Protein AF-0000000083104781 (afdb_homodimer)

Solvent-accessible surface area (backbone atoms only — not comparable to full-atom values): 17473 Å² total; per-residue (Å²): 110,48,58,53,50,71,42,39,67,61,39,46,75,71,70,48,87,63,76,43,77,41,51,50,51,68,66,54,51,50,50,47,33,70,60,26,44,19,65,41,62,76,40,72,71,83,53,57,72,46,60,31,63,87,35,61,63,35,49,76,71,68,35,44,37,78,90,78,70,43,65,55,56,64,48,77,44,64,47,99,86,70,47,78,47,31,37,38,37,39,45,84,56,48,42,60,46,63,66,57,51,50,42,50,49,54,45,52,50,50,22,57,74,47,70,57,51,34,31,33,48,44,34,51,49,96,88,55,80,66,44,59,77,51,82,78,38,62,69,33,49,55,79,77,49,59,50,65,58,38,69,61,128,109,48,57,53,49,70,43,38,66,63,37,45,76,70,68,48,85,63,76,43,77,42,52,51,49,70,65,54,51,50,50,48,34,71,58,26,43,18,65,40,60,76,40,72,72,82,53,58,72,45,61,32,63,86,37,63,63,34,49,75,71,69,35,44,36,78,91,80,69,42,64,55,57,66,48,77,44,62,46,97,87,70,46,78,47,30,38,38,37,39,45,85,56,47,42,60,45,62,67,57,52,52,43,50,50,54,45,52,50,50,21,58,75,46,70,58,50,36,29,34,48,45,34,50,48,96,89,56,78,65,45,59,77,49,80,79,38,64,66,34,49,54,80,77,48,59,49,64,60,36,68,68,124

Radius of gyration: 20.12 Å; Cα contacts (8 Å, |Δi|>4): 481; chains: 2; bounding box: 41×56×45 Å

Sequence (306 aa):
MSAVAEKFNELQDLGVEVLSVSVDSPFVHKVWNDNELSKMVNKDIPFPMLSDQDGSIGKKYGIYDEESGVETRGRFIIDPDGIVQGFEVLTPPVGRNVSETIRQIKAYQLVRKTQGGEVTPSGWKPGKKTLKPGPDLVGNVWKEWKVSEAFEDMSAVAEKFNELQDLGVEVLSVSVDSPFVHKVWNDNELSKMVNKDIPFPMLSDQDGSIGKKYGIYDEESGVETRGRFIIDPDGIVQGFEVLTPPVGRNVSETIRQIKAYQLVRKTQGGEVTPSGWKPGKKTLKPGPDLVGNVWKEWKVSEAFED

pLDDT: mean 95.74, std 4.61, range [49.28, 98.81]

Organism: NCBI:txid1720316

Foldseek 3Di:
DLVCQLCVVVCVVLVHADEAEWLDDPVVVVVCQVPPSCVSNVHGRPHYYYHPNQCPVLVVVPQQDPVVRIGFDKDFDADPVGHTPDMDTDHDVDDDDVVVVVQVSVQVVVCVVCVNQWHADALDGPPADTDGDDPVCVVPVVVVDDPVSNPDD/DLVCLLCVVVCVVLVHADEAEWLDDPVVVVVCQVPPSCVSNVHGRPHYYYHPNQCPVLVVVPQQDPVVRIGFDKDFDADPVGHTPDMDTDHDVDDDDVVVVVQVSVQVVVCVVCVNQWHADAQDGPPADTDGDDPVCVVPVVVVDDPVSNPVD

Nearest PDB structures (foldseek):
  5zte-assembly2_F  TM=9.180E-01  e=2.966E-12  Arabidopsis thaliana
  5jcg-assembly1_D  TM=8.908E-01  e=2.134E-12  Homo sapiens
  2z9s-assembly1_G  TM=9.004E-01  e=7.455E-12  Rattus norvegicus
  5ucx-assembly2_C  TM=8.867E-01  e=6.980E-12  Homo sapiens
  6e0f-assembly1_J  TM=9.227E-01  e=2.797E-08  Leishmania infantum

Secondary structure (DSSP, 8-state):
-HHHHHTHHHHHHTT----EEESS-HHHHHHHIIIIIHHHHTS---S-EEE-TT-HHHHHTT-EETTTTEE-EEEEEE-TTS-EEEEEEE-TTB---HHHHHHHHHHHHHHHHTTTS-BB-TT--TTSPPB--STTTTT-HHHH--GGGGT--/-HHHHHTHHHHHHTT----EEESS-HHHHHHHIIIIIHHHHTS---S-EEE-TT-HHHHHTT-EETTTTEE-EEEEEE-TTS-EEEEEEE-TTB---HHHHHHHHHHHHHHHHTTTS-BB-TT--TTSPPB--STTTTTTHHHH--GGGGT--

Structure (mmCIF, N/CA/C/O backbone):
data_AF-0000000083104781-model_v1
#
loop_
_entity.id
_entity.type
_entity.pdbx_description
1 polymer 'Alkyl hydroperoxide reductase'
#
loop_
_atom_site.group_PDB
_atom_site.id
_atom_site.type_symbol
_atom_site.label_atom_id
_atom_site.label_alt_id
_atom_site.label_comp_id
_atom_site.label_asym_id
_atom_site.label_entity_id
_atom_site.label_seq_id
_atom_site.pdbx_PDB_ins_code
_atom_site.Cartn_x
_atom_site.Cartn_y
_atom_site.Cartn_z
_atom_site.occupancy
_atom_site.B_iso_or_equiv
_atom_site.auth_seq_id
_atom_site.auth_comp_id
_atom_site.auth_asym_id
_atom_site.auth_atom_id
_atom_site.pdbx_PDB_model_num
ATOM 1 N N . MET A 1 1 ? 2.863 -12.539 -8.078 1 93.88 1 MET A N 1
ATOM 2 C CA . MET A 1 1 ? 4.191 -13.07 -8.367 1 93.88 1 MET A CA 1
ATOM 3 C C . MET A 1 1 ? 4.555 -12.852 -9.836 1 93.88 1 MET A C 1
ATOM 5 O O . MET A 1 1 ? 5.633 -12.336 -10.141 1 93.88 1 MET A O 1
ATOM 9 N N . SER A 1 2 ? 3.635 -13.062 -10.773 1 95.44 2 SER A N 1
ATOM 10 C CA . SER A 1 2 ? 3.938 -12.938 -12.195 1 95.44 2 SER A CA 1
ATOM 11 C C . SER A 1 2 ? 4.191 -11.484 -12.578 1 95.44 2 SER A C 1
ATOM 13 O O . SER A 1 2 ? 5.074 -11.195 -13.391 1 95.44 2 SER A O 1
ATOM 15 N N . ALA A 1 3 ? 3.414 -10.57 -12.023 1 96.88 3 ALA A N 1
ATOM 16 C CA . ALA A 1 3 ? 3.619 -9.156 -12.312 1 96.88 3 ALA A CA 1
ATOM 17 C C . ALA A 1 3 ? 4.969 -8.68 -11.781 1 96.88 3 ALA A C 1
ATOM 19 O O . ALA A 1 3 ? 5.641 -7.863 -12.422 1 96.88 3 ALA A O 1
ATOM 20 N N . VAL A 1 4 ? 5.387 -9.18 -10.617 1 98.06 4 VAL A N 1
ATOM 21 C CA . VAL A 1 4 ? 6.703 -8.859 -10.078 1 98.06 4 VAL A CA 1
ATOM 22 C C . VAL A 1 4 ? 7.785 -9.422 -11 1 98.06 4 VAL A C 1
ATOM 24 O O . VAL A 1 4 ? 8.766 -8.734 -11.312 1 98.06 4 VAL A O 1
ATOM 27 N N . ALA A 1 5 ? 7.59 -10.641 -11.391 1 97.81 5 ALA A N 1
ATOM 28 C CA . ALA A 1 5 ? 8.539 -11.273 -12.305 1 97.81 5 ALA A CA 1
ATOM 29 C C . ALA A 1 5 ? 8.68 -10.461 -13.594 1 97.81 5 ALA A C 1
ATOM 31 O O . ALA A 1 5 ? 9.789 -10.32 -14.117 1 97.81 5 ALA A O 1
ATOM 32 N N . GLU A 1 6 ? 7.551 -9.969 -14.078 1 96.75 6 GLU A N 1
ATOM 33 C CA . GLU A 1 6 ? 7.555 -9.172 -15.297 1 96.75 6 GLU A CA 1
ATOM 34 C C . GLU A 1 6 ? 8.414 -7.922 -15.133 1 96.75 6 GLU A C 1
ATOM 36 O O . GLU A 1 6 ? 9.023 -7.453 -16.094 1 96.75 6 GLU A O 1
ATOM 41 N N . LYS A 1 7 ? 8.484 -7.391 -13.992 1 97.75 7 LYS A N 1
ATOM 42 C CA . LYS A 1 7 ? 9.234 -6.16 -13.727 1 97.75 7 LYS A CA 1
ATOM 43 C C . LYS A 1 7 ? 10.57 -6.457 -13.055 1 97.75 7 LYS A C 1
ATOM 45 O O . LYS A 1 7 ? 11.195 -5.562 -12.484 1 97.75 7 LYS A O 1
ATOM 50 N N . PHE A 1 8 ? 11.016 -7.707 -13.094 1 98.25 8 PHE A N 1
ATOM 51 C CA . PHE A 1 8 ? 12.203 -8.133 -12.352 1 98.25 8 PHE A CA 1
ATOM 52 C C . PHE A 1 8 ? 13.438 -7.367 -12.82 1 98.25 8 PHE A C 1
ATOM 54 O O . PHE A 1 8 ? 14.227 -6.895 -12 1 98.25 8 PHE A O 1
ATOM 61 N N . ASN A 1 9 ? 13.609 -7.234 -14.109 1 98.12 9 ASN A N 1
ATOM 62 C CA . ASN A 1 9 ? 14.773 -6.527 -14.625 1 98.12 9 ASN A CA 1
ATOM 63 C C . ASN A 1 9 ? 14.805 -5.074 -14.156 1 98.12 9 ASN A C 1
ATOM 65 O O . ASN A 1 9 ? 15.867 -4.547 -13.82 1 98.12 9 ASN A O 1
ATOM 69 N N . GLU A 1 10 ? 13.633 -4.469 -14.156 1 98.25 10 GLU A N 1
ATOM 70 C CA . GLU A 1 10 ? 13.562 -3.102 -13.641 1 98.25 10 GLU A CA 1
ATOM 71 C C . GLU A 1 10 ? 13.961 -3.041 -12.172 1 98.25 10 GLU A C 1
ATOM 73 O O . GLU A 1 10 ? 14.695 -2.141 -11.758 1 98.25 10 GLU A O 1
ATOM 78 N N . LEU A 1 11 ? 13.516 -3.977 -11.398 1 98.69 11 LEU A N 1
ATOM 79 C CA . LEU A 1 11 ? 13.859 -4.043 -9.984 1 98.69 11 LEU A CA 1
ATOM 80 C C . LEU A 1 11 ? 15.359 -4.277 -9.797 1 98.69 11 LEU A C 1
ATOM 82 O O . LEU A 1 11 ? 15.984 -3.656 -8.93 1 98.69 11 LEU A O 1
ATOM 86 N N . GLN A 1 12 ? 15.891 -5.137 -10.633 1 98.62 12 GLN A N 1
ATOM 87 C CA . GLN A 1 12 ? 17.328 -5.379 -10.578 1 98.62 12 GLN A CA 1
ATOM 88 C C . GLN A 1 12 ? 18.109 -4.117 -10.938 1 98.62 12 GLN A C 1
ATOM 90 O O . GLN A 1 12 ? 19.125 -3.812 -10.305 1 98.62 12 GLN A O 1
ATOM 95 N N . ASP A 1 13 ? 17.641 -3.43 -11.945 1 98.62 13 ASP A N 1
ATOM 96 C CA . ASP A 1 13 ? 18.281 -2.182 -12.336 1 98.62 13 ASP A CA 1
ATOM 97 C C . ASP A 1 13 ? 18.281 -1.176 -11.188 1 98.62 13 ASP A C 1
ATOM 99 O O . ASP A 1 13 ? 19.188 -0.345 -11.086 1 98.62 13 ASP A O 1
ATOM 103 N N . LEU A 1 14 ? 17.359 -1.291 -10.297 1 98.62 14 LEU A N 1
ATOM 104 C CA . LEU A 1 14 ? 17.25 -0.416 -9.133 1 98.62 14 LEU A CA 1
ATOM 105 C C . LEU A 1 14 ? 18.094 -0.952 -7.973 1 98.62 14 LEU A C 1
ATOM 107 O O . LEU A 1 14 ? 18.109 -0.357 -6.895 1 98.62 14 LEU A O 1
ATOM 111 N N . GLY A 1 15 ? 18.656 -2.1 -8.164 1 98.62 15 GLY A N 1
ATOM 112 C CA . GLY A 1 15 ? 19.469 -2.699 -7.113 1 98.62 15 GLY A CA 1
ATOM 113 C C . GLY A 1 15 ? 18.641 -3.408 -6.055 1 98.62 15 GLY A C 1
ATOM 114 O O . GLY A 1 15 ? 19.078 -3.557 -4.914 1 98.62 15 GLY A O 1
ATOM 115 N N . VAL A 1 16 ? 17.531 -3.801 -6.414 1 98.81 16 VAL A N 1
ATOM 116 C CA . VAL A 1 16 ? 16.609 -4.395 -5.449 1 98.81 16 VAL A CA 1
ATOM 117 C C . VAL A 1 16 ? 16.672 -5.918 -5.559 1 98.81 16 VAL A C 1
ATOM 119 O O . VAL A 1 16 ? 16.562 -6.473 -6.652 1 98.81 16 VAL A O 1
ATOM 122 N N . GLU A 1 17 ? 16.844 -6.578 -4.414 1 98.69 17 GLU A N 1
ATOM 123 C CA . GLU A 1 17 ? 16.672 -8.023 -4.316 1 98.69 17 GLU A CA 1
ATOM 124 C C . GLU A 1 17 ? 15.203 -8.383 -4.051 1 98.69 17 GLU A C 1
ATOM 126 O O . GLU A 1 17 ? 14.531 -7.723 -3.256 1 98.69 17 GLU A O 1
ATOM 131 N N . VAL A 1 18 ? 14.734 -9.344 -4.77 1 98.62 18 VAL A N 1
ATOM 132 C CA . VAL A 1 18 ? 13.344 -9.766 -4.637 1 98.62 18 VAL A CA 1
ATOM 133 C C . VAL A 1 18 ? 13.289 -11.172 -4.043 1 98.62 18 VAL A C 1
ATOM 135 O O . VAL A 1 18 ? 14 -12.07 -4.496 1 98.62 18 VAL A O 1
ATOM 138 N N . LEU A 1 19 ? 12.5 -11.344 -2.984 1 98.38 19 LEU A N 1
ATOM 139 C CA . LEU A 1 19 ? 12.227 -12.641 -2.379 1 98.38 19 LEU A CA 1
ATOM 140 C C . LEU A 1 19 ? 10.719 -12.883 -2.26 1 98.38 19 LEU A C 1
ATOM 142 O O . LEU A 1 19 ? 9.969 -11.969 -1.912 1 98.38 19 LEU A O 1
ATOM 146 N N . SER A 1 20 ? 10.281 -14.031 -2.605 1 97.56 20 SER A N 1
ATOM 147 C CA . SER A 1 20 ? 8.938 -14.477 -2.271 1 97.56 20 SER A CA 1
ATOM 148 C C . SER A 1 20 ? 8.961 -15.539 -1.173 1 97.56 20 SER A C 1
ATOM 150 O O . SER A 1 20 ? 9.844 -16.391 -1.149 1 97.56 20 SER A O 1
ATOM 152 N N . VAL A 1 21 ? 8.023 -15.445 -0.244 1 97.19 21 VAL A N 1
ATOM 153 C CA . VAL A 1 21 ? 7.973 -16.359 0.894 1 97.19 21 VAL A CA 1
ATOM 154 C C . VAL A 1 21 ? 6.547 -16.875 1.079 1 97.19 21 VAL A C 1
ATOM 156 O O . VAL A 1 21 ? 5.582 -16.109 0.975 1 97.19 21 VAL A O 1
ATOM 159 N N . SER A 1 22 ? 6.348 -18.172 1.283 1 96.12 22 SER A N 1
ATOM 160 C CA . SER A 1 22 ? 5.062 -18.734 1.677 1 96.12 22 SER A CA 1
ATOM 161 C C . SER A 1 22 ? 5.254 -20 2.516 1 96.12 22 SER A C 1
ATOM 163 O O . SER A 1 22 ? 6.379 -20.484 2.676 1 96.12 22 SER A O 1
ATOM 165 N N . VAL A 1 23 ? 4.164 -20.484 3.02 1 96.44 23 VAL A N 1
ATOM 166 C CA . VAL A 1 23 ? 4.203 -21.672 3.863 1 96.44 23 VAL A CA 1
ATOM 167 C C . VAL A 1 23 ? 4.312 -22.922 2.992 1 96.44 23 VAL A C 1
ATOM 169 O O . VAL A 1 23 ? 4.422 -24.031 3.508 1 96.44 23 VAL A O 1
ATOM 172 N N . ASP A 1 24 ? 4.277 -22.812 1.662 1 95.94 24 ASP A N 1
ATOM 173 C CA . ASP A 1 24 ? 4.344 -23.969 0.761 1 95.94 24 ASP A CA 1
ATOM 174 C C . ASP A 1 24 ? 5.73 -24.609 0.788 1 95.94 24 ASP A C 1
ATOM 176 O O . ASP A 1 24 ? 6.723 -23.938 1.083 1 95.94 24 ASP A O 1
ATOM 180 N N . SER A 1 25 ? 5.809 -25.891 0.512 1 96.62 25 SER A N 1
ATOM 181 C CA . SER A 1 25 ? 7.078 -26.594 0.402 1 96.62 25 SER A CA 1
ATOM 182 C C . SER A 1 25 ? 7.812 -26.219 -0.88 1 96.62 25 SER A C 1
ATOM 184 O O . SER A 1 25 ? 7.203 -25.719 -1.822 1 96.62 25 SER A O 1
ATOM 186 N N . PRO A 1 26 ? 9.203 -26.547 -0.89 1 96.69 26 PRO A N 1
ATOM 187 C CA . PRO A 1 26 ? 9.945 -26.312 -2.131 1 96.69 26 PRO A CA 1
ATOM 188 C C . PRO A 1 26 ? 9.375 -27.094 -3.314 1 96.69 26 PRO A C 1
ATOM 190 O O . PRO A 1 26 ? 9.406 -26.609 -4.449 1 96.69 26 PRO A O 1
ATOM 193 N N . PHE A 1 27 ? 8.867 -28.203 -3.074 1 97.06 27 PHE A N 1
ATOM 194 C CA . PHE A 1 27 ? 8.25 -29.016 -4.117 1 97.06 27 PHE A CA 1
ATOM 195 C C . PHE A 1 27 ? 7.023 -28.328 -4.691 1 97.06 27 PHE A C 1
ATOM 197 O O . PHE A 1 27 ? 6.859 -28.25 -5.91 1 97.06 27 PHE A O 1
ATOM 204 N N . VAL A 1 28 ? 6.137 -27.828 -3.818 1 95.69 28 VAL A N 1
ATOM 205 C CA . VAL A 1 28 ? 4.934 -27.125 -4.254 1 95.69 28 VAL A CA 1
ATOM 206 C C . VAL A 1 28 ? 5.324 -25.875 -5.039 1 95.69 28 VAL A C 1
ATOM 208 O O . VAL A 1 28 ? 4.723 -25.578 -6.074 1 95.69 28 VAL A O 1
ATOM 211 N N . HIS A 1 29 ? 6.305 -25.094 -4.617 1 96.44 29 HIS A N 1
ATOM 212 C CA . HIS A 1 29 ? 6.812 -23.938 -5.34 1 96.44 29 HIS A CA 1
ATOM 213 C C . HIS A 1 29 ? 7.223 -24.312 -6.762 1 96.44 29 HIS A C 1
ATOM 215 O O . HIS A 1 29 ? 6.902 -23.594 -7.711 1 96.44 29 HIS A O 1
ATOM 221 N N . LYS A 1 30 ? 7.973 -25.453 -6.82 1 96.56 30 LYS A N 1
ATOM 222 C CA . LYS A 1 30 ? 8.43 -25.891 -8.133 1 96.56 30 LYS A CA 1
ATOM 223 C C . LYS A 1 30 ? 7.25 -26.219 -9.047 1 96.56 30 LYS A C 1
ATOM 225 O O . LYS A 1 30 ? 7.223 -25.797 -10.211 1 96.56 30 LYS A O 1
ATOM 230 N N . VAL A 1 31 ? 6.289 -26.906 -8.523 1 95.44 31 VAL A N 1
ATOM 231 C CA . VAL A 1 31 ? 5.113 -27.297 -9.297 1 95.44 31 VAL A CA 1
ATOM 232 C C . VAL A 1 31 ? 4.344 -26.047 -9.734 1 95.44 31 VAL A C 1
ATOM 234 O O . VAL A 1 31 ? 3.906 -25.953 -10.883 1 95.44 31 VAL A O 1
ATOM 237 N N . TRP A 1 32 ? 4.125 -25.125 -8.781 1 94.25 32 TRP A N 1
ATOM 238 C CA . TRP A 1 32 ? 3.441 -23.875 -9.094 1 94.25 32 TRP A CA 1
ATOM 239 C C . TRP A 1 32 ? 4.172 -23.109 -10.195 1 94.25 32 TRP A C 1
ATOM 241 O O . TRP A 1 32 ? 3.547 -22.609 -11.133 1 94.25 32 TRP A O 1
ATOM 251 N N . ASN A 1 33 ? 5.465 -23 -10.086 1 95.56 33 ASN A N 1
ATOM 252 C CA . ASN A 1 33 ? 6.258 -22.328 -11.117 1 95.56 33 ASN A CA 1
ATOM 253 C C . ASN A 1 33 ? 6.105 -23.016 -12.469 1 95.56 33 ASN A C 1
ATOM 255 O O . ASN A 1 33 ? 5.789 -22.359 -13.469 1 95.56 33 ASN A O 1
ATOM 259 N N . ASP A 1 34 ? 6.254 -24.344 -12.5 1 95.12 34 ASP A N 1
ATOM 260 C CA . ASP A 1 34 ? 6.27 -25.094 -13.75 1 95.12 34 ASP A CA 1
ATOM 261 C C . ASP A 1 34 ? 4.902 -25.062 -14.43 1 95.12 34 ASP A C 1
ATOM 263 O O . ASP A 1 34 ? 4.816 -24.969 -15.656 1 95.12 34 ASP A O 1
ATOM 267 N N . ASN A 1 35 ? 3.928 -25.031 -13.672 1 93.31 35 ASN A N 1
ATOM 268 C CA . ASN A 1 35 ? 2.607 -25.281 -14.242 1 93.31 35 ASN A CA 1
ATOM 269 C C . ASN A 1 35 ? 1.837 -23.984 -14.461 1 93.31 35 ASN A C 1
ATOM 271 O O . ASN A 1 35 ? 0.861 -23.969 -15.211 1 93.31 35 ASN A O 1
ATOM 275 N N . GLU A 1 36 ? 2.225 -22.953 -13.812 1 93.06 36 GLU A N 1
ATOM 276 C CA . GLU A 1 36 ? 1.412 -21.75 -13.938 1 93.06 36 GLU A CA 1
ATOM 277 C C . GLU A 1 36 ? 2.285 -20.516 -14.148 1 93.06 36 GLU A C 1
ATOM 279 O O . GLU A 1 36 ? 2.221 -19.875 -15.203 1 93.06 36 GLU A O 1
ATOM 284 N N . LEU A 1 37 ? 3.154 -20.234 -13.234 1 94 37 LEU A N 1
ATOM 285 C CA . LEU A 1 37 ? 3.873 -18.953 -13.242 1 94 37 LEU A C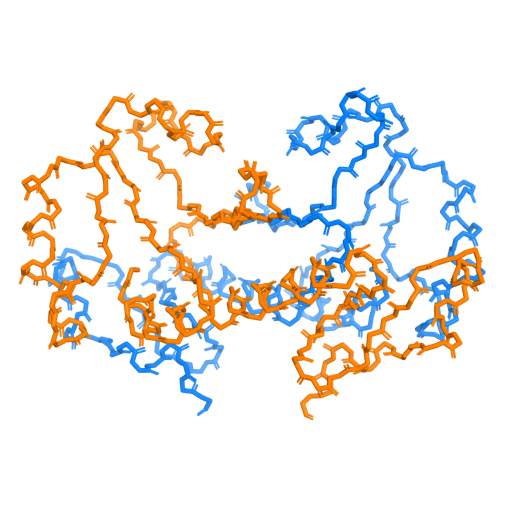A 1
ATOM 286 C C . LEU A 1 37 ? 4.742 -18.828 -14.492 1 94 37 LEU A C 1
ATOM 288 O O . LEU A 1 37 ? 4.805 -17.766 -15.109 1 94 37 LEU A O 1
ATOM 292 N N . SER A 1 38 ? 5.418 -19.953 -14.867 1 95.56 38 SER A N 1
ATOM 293 C CA . SER A 1 38 ? 6.281 -19.922 -16.047 1 95.56 38 SER A CA 1
ATOM 294 C C . SER A 1 38 ? 5.484 -19.641 -17.312 1 95.56 38 SER A C 1
ATOM 296 O O . SER A 1 38 ? 5.996 -19.031 -18.25 1 95.56 38 SER A O 1
ATOM 298 N N . LYS A 1 39 ? 4.289 -20.031 -17.328 1 94.5 39 LYS A N 1
ATOM 299 C CA . LYS A 1 39 ? 3.414 -19.781 -18.469 1 94.5 39 LYS A CA 1
ATOM 300 C C . LYS A 1 39 ? 2.908 -18.344 -18.484 1 94.5 39 LYS A C 1
ATOM 302 O O . LYS A 1 39 ? 2.621 -17.781 -19.547 1 94.5 39 LYS A O 1
ATOM 307 N N . MET A 1 40 ? 2.785 -17.781 -17.297 1 94 40 MET A N 1
ATOM 308 C CA . MET A 1 40 ? 2.326 -16.391 -17.172 1 94 40 MET A CA 1
ATOM 309 C C . MET A 1 40 ? 3.371 -15.422 -17.703 1 94 40 MET A C 1
ATOM 311 O O . MET A 1 40 ? 3.025 -14.414 -18.328 1 94 40 MET A O 1
ATOM 315 N N . VAL A 1 41 ? 4.672 -15.688 -17.531 1 95.19 41 VAL A N 1
ATOM 316 C CA . VAL A 1 41 ? 5.703 -14.703 -17.844 1 95.19 41 VAL A CA 1
ATOM 317 C C . VAL A 1 41 ? 6.664 -15.289 -18.891 1 95.19 41 VAL A C 1
ATOM 319 O O . VAL A 1 41 ? 7.672 -14.664 -19.219 1 95.19 41 VAL A O 1
ATOM 322 N N . ASN A 1 42 ? 6.402 -16.469 -19.484 1 93.38 42 ASN A N 1
ATOM 323 C CA . ASN A 1 42 ? 7.141 -17.172 -20.516 1 93.38 42 ASN A CA 1
ATOM 324 C C . ASN A 1 42 ? 8.578 -17.453 -20.094 1 93.38 42 ASN A C 1
ATOM 326 O O . ASN A 1 42 ? 9.5 -17.391 -20.906 1 93.38 42 ASN A O 1
ATOM 330 N N . LYS A 1 43 ? 8.828 -17.578 -18.844 1 94.12 43 LYS A N 1
ATOM 331 C CA . LYS A 1 43 ? 10.094 -17.969 -18.234 1 94.12 43 LYS A CA 1
ATOM 332 C C . LYS A 1 43 ? 9.891 -18.391 -16.781 1 94.12 43 LYS A C 1
ATOM 334 O O . LYS A 1 43 ? 8.812 -18.219 -16.219 1 94.12 43 LYS A O 1
ATOM 339 N N . ASP A 1 44 ? 10.883 -18.984 -16.25 1 95.62 44 ASP A N 1
ATOM 340 C CA . ASP A 1 44 ? 10.828 -19.281 -14.82 1 95.62 44 ASP A CA 1
ATOM 341 C C . ASP A 1 44 ? 10.852 -18 -13.984 1 95.62 44 ASP A C 1
ATOM 343 O O . ASP A 1 44 ? 11.438 -17 -14.398 1 95.62 44 ASP A O 1
ATOM 347 N N . ILE A 1 45 ? 10.188 -18.094 -12.805 1 97.06 45 ILE A N 1
ATOM 348 C CA . ILE A 1 45 ? 10.266 -16.984 -11.852 1 97.06 45 ILE A CA 1
ATOM 349 C C . ILE A 1 45 ? 11.734 -16.688 -11.531 1 97.06 45 ILE A C 1
ATOM 351 O O . ILE A 1 45 ? 12.484 -17.578 -11.148 1 97.06 45 ILE A O 1
ATOM 355 N N . PRO A 1 46 ? 12.117 -15.477 -11.664 1 97.62 46 PRO A N 1
ATOM 356 C CA . PRO A 1 46 ? 13.547 -15.164 -11.648 1 97.62 46 PRO A CA 1
ATOM 357 C C . PRO A 1 46 ? 14.062 -14.805 -10.258 1 97.62 46 PRO A C 1
ATOM 359 O O . PRO A 1 46 ? 15.188 -14.312 -10.125 1 97.62 46 PRO A O 1
ATOM 362 N N . PHE A 1 47 ? 13.359 -14.922 -9.203 1 98.25 47 PHE A N 1
ATOM 363 C CA . PHE A 1 47 ? 13.789 -14.641 -7.836 1 98.25 47 PHE A CA 1
ATOM 364 C C . PHE A 1 47 ? 13.492 -15.828 -6.922 1 98.25 47 PHE A C 1
ATOM 366 O O . PHE A 1 47 ? 12.617 -16.641 -7.215 1 98.25 47 PHE A O 1
ATOM 373 N N . PRO A 1 48 ? 14.227 -15.938 -5.809 1 97.81 48 PRO A N 1
ATOM 374 C CA . PRO A 1 48 ? 14.023 -17.078 -4.91 1 97.81 48 PRO A CA 1
ATOM 375 C C . PRO A 1 48 ? 12.625 -17.109 -4.301 1 97.81 48 PRO A C 1
ATOM 377 O O . PRO A 1 48 ? 12.094 -16.062 -3.898 1 97.81 48 PRO A O 1
ATOM 380 N N . MET A 1 49 ? 12.07 -18.297 -4.301 1 97.12 49 MET A N 1
ATOM 381 C CA . MET A 1 49 ? 10.852 -18.594 -3.551 1 97.12 49 MET A CA 1
ATOM 382 C C . MET A 1 49 ? 11.172 -19.375 -2.289 1 97.12 49 MET A C 1
ATOM 384 O O . MET A 1 49 ? 11.469 -20.578 -2.359 1 97.12 49 MET A O 1
ATOM 388 N N . LEU A 1 50 ? 11.047 -18.734 -1.174 1 97.56 50 LEU A N 1
ATOM 389 C CA . LEU A 1 50 ? 11.477 -19.312 0.094 1 97.56 50 LEU A CA 1
ATOM 390 C C . LEU A 1 50 ? 10.328 -20.047 0.781 1 97.56 50 LEU A C 1
ATOM 392 O O . LEU A 1 50 ? 9.188 -19.578 0.762 1 97.56 50 LEU A O 1
ATOM 396 N N . SER A 1 51 ? 10.664 -21.172 1.396 1 97.81 51 SER A N 1
ATOM 397 C CA . SER A 1 51 ? 9.703 -22 2.131 1 97.81 51 SER A CA 1
ATOM 398 C C . SER A 1 51 ? 9.727 -21.672 3.621 1 97.81 51 SER A C 1
ATOM 400 O O . SER A 1 51 ? 10.742 -21.891 4.289 1 97.81 51 SER A O 1
ATOM 402 N N . ASP A 1 52 ? 8.688 -21.109 4.121 1 97.69 52 ASP A N 1
ATOM 403 C CA . ASP A 1 52 ? 8.438 -20.828 5.531 1 97.69 52 ASP A CA 1
ATOM 404 C C . ASP A 1 52 ? 7.363 -21.766 6.094 1 97.69 52 ASP A C 1
ATOM 406 O O . ASP A 1 52 ? 6.352 -21.297 6.629 1 97.69 52 ASP A O 1
ATOM 410 N N . GLN A 1 53 ? 7.609 -23.062 6.027 1 95.44 53 GLN A N 1
ATOM 411 C CA . GLN A 1 53 ? 6.598 -24.078 6.258 1 95.44 53 GLN A CA 1
ATOM 412 C C . GLN A 1 53 ? 6.043 -24 7.676 1 95.44 53 GLN A C 1
ATOM 414 O O . GLN A 1 53 ? 4.863 -24.281 7.906 1 95.44 53 GLN A O 1
ATOM 419 N N . ASP A 1 54 ? 6.824 -23.625 8.648 1 94.38 54 ASP A N 1
ATOM 420 C CA . ASP A 1 54 ? 6.332 -23.562 10.016 1 94.38 54 ASP A CA 1
ATOM 421 C C . ASP A 1 54 ? 5.754 -22.188 10.328 1 94.38 54 ASP A C 1
ATOM 423 O O . ASP A 1 54 ? 5.328 -21.922 11.453 1 94.38 54 ASP A O 1
ATOM 427 N N . GLY A 1 55 ? 5.793 -21.25 9.375 1 95.5 55 GLY A N 1
ATOM 428 C CA . GLY A 1 55 ? 5.191 -19.922 9.492 1 95.5 55 GLY A CA 1
ATOM 429 C C . GLY A 1 55 ? 6.008 -18.984 10.352 1 95.5 55 GLY A C 1
ATOM 430 O O . GLY A 1 55 ? 5.508 -17.938 10.773 1 95.5 55 GLY A O 1
ATOM 431 N N . SER A 1 56 ? 7.281 -19.328 10.688 1 96.69 56 SER A N 1
ATOM 432 C CA . SER A 1 56 ? 8.094 -18.547 11.609 1 96.69 56 SER A CA 1
ATOM 433 C C . SER A 1 56 ? 8.367 -17.156 11.047 1 96.69 56 SER A C 1
ATOM 435 O O . SER A 1 56 ? 8.328 -16.172 11.781 1 96.69 56 SER A O 1
ATOM 437 N N . ILE A 1 57 ? 8.695 -17.047 9.781 1 96.44 57 ILE A N 1
ATOM 438 C CA . ILE A 1 57 ? 8.945 -15.758 9.148 1 96.44 57 ILE A CA 1
ATOM 439 C C . ILE A 1 57 ? 7.66 -14.938 9.117 1 96.44 57 ILE A C 1
ATOM 441 O O . ILE A 1 57 ? 7.652 -13.773 9.508 1 96.44 57 ILE A O 1
ATOM 445 N N . GLY A 1 58 ? 6.523 -15.5 8.641 1 96 58 GLY A N 1
ATOM 446 C CA . GLY A 1 58 ? 5.242 -14.812 8.609 1 96 58 GLY A CA 1
ATOM 447 C C . GLY A 1 58 ? 4.824 -14.273 9.961 1 96 58 GLY A C 1
ATOM 448 O O . GLY A 1 58 ? 4.277 -13.172 10.055 1 96 58 GLY A O 1
ATOM 449 N N . LYS A 1 59 ? 5.133 -15.086 10.977 1 95.25 59 LYS A N 1
ATOM 450 C CA . LYS A 1 59 ? 4.82 -14.656 12.336 1 95.25 59 LYS A CA 1
ATOM 451 C C . LYS A 1 59 ? 5.633 -13.43 12.727 1 95.25 59 LYS A C 1
ATOM 453 O O . LYS A 1 59 ? 5.094 -12.477 13.297 1 95.25 59 LYS A O 1
ATOM 458 N N . LYS A 1 60 ? 6.891 -13.438 12.375 1 94.56 60 LYS A N 1
ATOM 459 C CA . LYS A 1 60 ? 7.762 -12.305 12.695 1 94.56 60 LYS A CA 1
ATOM 460 C C . LYS A 1 60 ? 7.301 -11.039 11.977 1 94.56 60 LYS A C 1
ATOM 462 O O . LYS A 1 60 ? 7.449 -9.938 12.5 1 94.56 60 LYS A O 1
ATOM 467 N N . TYR A 1 61 ? 6.707 -11.227 10.844 1 94.75 61 TYR A N 1
ATOM 468 C CA . TYR A 1 61 ? 6.273 -10.078 10.055 1 94.75 61 TYR A CA 1
ATOM 469 C C . TYR A 1 61 ? 4.809 -9.75 10.328 1 94.75 61 TYR A C 1
ATOM 471 O O . TYR A 1 61 ? 4.262 -8.805 9.758 1 94.75 61 TYR A O 1
ATOM 479 N N . GLY A 1 62 ? 4.199 -10.539 11.141 1 91.25 62 GLY A N 1
ATOM 480 C CA . GLY A 1 62 ? 2.848 -10.234 11.594 1 91.25 62 GLY A CA 1
ATOM 481 C C . GLY A 1 62 ? 1.784 -10.594 10.57 1 91.25 62 GLY A C 1
ATOM 482 O O . GLY A 1 62 ? 0.682 -10.039 10.594 1 91.25 62 GLY A O 1
ATOM 483 N N . ILE A 1 63 ? 2.066 -11.477 9.617 1 93.31 63 ILE A N 1
ATOM 484 C CA . ILE A 1 63 ? 1.096 -11.727 8.562 1 93.31 63 ILE A CA 1
ATOM 485 C C . ILE A 1 63 ? 0.687 -13.203 8.57 1 93.31 63 ILE A C 1
ATOM 487 O O . ILE A 1 63 ? 0.034 -13.68 7.641 1 93.31 63 ILE A O 1
ATOM 491 N N . TYR A 1 64 ? 1.119 -13.93 9.57 1 94.12 64 TYR A N 1
ATOM 492 C CA . TYR A 1 64 ? 0.717 -15.32 9.719 1 94.12 64 TYR A CA 1
ATOM 493 C C . TYR A 1 64 ? -0.634 -15.43 10.414 1 94.12 64 TYR A C 1
ATOM 495 O O . TYR A 1 64 ? -0.82 -14.883 11.508 1 94.12 64 TYR A O 1
ATOM 503 N N . ASP A 1 65 ? -1.551 -16.047 9.766 1 91.94 65 ASP A N 1
ATOM 504 C CA . ASP A 1 65 ? -2.865 -16.312 10.344 1 91.94 65 ASP A CA 1
ATOM 505 C C . ASP A 1 65 ? -2.887 -17.656 11.07 1 91.94 65 ASP A C 1
ATOM 507 O O . ASP A 1 65 ? -2.953 -18.703 10.438 1 91.94 65 ASP A O 1
ATOM 511 N N . GLU A 1 66 ? -2.953 -17.609 12.344 1 90.06 66 GLU A N 1
ATOM 512 C CA . GLU A 1 66 ? -2.871 -18.828 13.156 1 90.06 66 GLU A CA 1
ATOM 513 C C . GLU A 1 66 ? -4.086 -19.719 12.93 1 90.06 66 GLU A C 1
ATOM 515 O O . GLU A 1 66 ? -3.977 -20.953 12.992 1 90.06 66 GLU A O 1
ATOM 520 N N . GLU A 1 67 ? -5.191 -19.141 12.711 1 91.19 67 GLU A N 1
ATOM 521 C CA . GLU A 1 67 ? -6.426 -19.906 12.555 1 91.19 67 GLU A CA 1
ATOM 522 C C . GLU A 1 67 ? -6.406 -20.719 11.273 1 91.19 67 GLU A C 1
ATOM 524 O O . GLU A 1 67 ? -6.762 -21.906 11.281 1 91.19 67 GLU A O 1
ATOM 529 N N . SER A 1 68 ? -5.977 -20.094 10.227 1 90.5 68 SER A N 1
ATOM 530 C CA . SER A 1 68 ? -5.992 -20.766 8.93 1 90.5 68 SER A CA 1
ATOM 531 C C . SER A 1 68 ? -4.652 -21.438 8.633 1 90.5 68 SER A C 1
ATOM 533 O O . SER A 1 68 ? -4.551 -22.25 7.719 1 90.5 68 SER A O 1
ATOM 535 N N . GLY A 1 69 ? -3.66 -21.094 9.375 1 90.25 69 GLY A N 1
ATOM 536 C CA . GLY A 1 69 ? -2.34 -21.688 9.188 1 90.25 69 GLY A CA 1
ATOM 537 C C . GLY A 1 69 ? -1.646 -21.188 7.93 1 90.25 69 GLY A C 1
ATOM 538 O O . GLY A 1 69 ? -0.798 -21.891 7.375 1 90.25 69 GLY A O 1
ATOM 539 N N . VAL A 1 70 ? -2.088 -20.078 7.34 1 91.19 70 VAL A N 1
ATOM 540 C CA . VAL A 1 70 ? -1.475 -19.547 6.133 1 91.19 70 VAL A CA 1
ATOM 541 C C . VAL A 1 70 ? -1.075 -18.094 6.363 1 91.19 70 VAL A C 1
ATOM 543 O O . VAL A 1 70 ? -1.418 -17.5 7.391 1 91.19 70 VAL A O 1
ATOM 546 N N . GLU A 1 71 ? -0.248 -17.594 5.461 1 92.69 71 GLU A N 1
ATOM 547 C CA . GLU A 1 71 ? 0.167 -16.188 5.504 1 92.69 71 GLU A CA 1
ATOM 548 C C . GLU A 1 71 ? -0.761 -15.312 4.672 1 92.69 71 GLU A C 1
ATOM 550 O O . GLU A 1 71 ? -1.178 -15.703 3.578 1 92.69 71 GLU A O 1
ATOM 555 N N . THR A 1 72 ? -1.063 -14.188 5.262 1 92.69 72 THR A N 1
ATOM 556 C CA . THR A 1 72 ? -1.755 -13.18 4.465 1 92.69 72 THR A CA 1
ATOM 557 C C . THR A 1 72 ? -0.812 -12.562 3.438 1 92.69 72 THR A C 1
ATOM 559 O O . THR A 1 72 ? 0.404 -12.539 3.639 1 92.69 72 THR A O 1
ATOM 562 N N . ARG A 1 73 ? -1.373 -12.094 2.383 1 94.31 73 ARG A N 1
ATOM 563 C CA . ARG A 1 73 ? -0.572 -11.562 1.286 1 94.31 73 ARG A CA 1
ATOM 564 C C . ARG A 1 73 ? 0.019 -10.203 1.651 1 94.31 73 ARG A C 1
ATOM 566 O O . ARG A 1 73 ? -0.675 -9.188 1.604 1 94.31 73 ARG A O 1
ATOM 573 N N . GLY A 1 74 ? 1.256 -10.219 1.983 1 96.69 74 GLY A N 1
ATOM 574 C CA . GLY A 1 74 ? 1.964 -9.016 2.375 1 96.69 74 GLY A CA 1
ATOM 575 C C . GLY A 1 74 ? 3.123 -8.68 1.456 1 96.69 74 GLY A C 1
ATOM 576 O O . GLY A 1 74 ? 3.689 -9.562 0.812 1 96.69 74 GLY A O 1
ATOM 577 N N . ARG A 1 75 ? 3.416 -7.434 1.319 1 98 75 ARG A N 1
ATOM 578 C CA . ARG A 1 75 ? 4.602 -6.918 0.641 1 98 75 ARG A CA 1
ATOM 579 C C . ARG A 1 75 ? 5.41 -6.016 1.564 1 98 75 ARG A C 1
ATOM 581 O O . ARG A 1 75 ? 4.859 -5.109 2.195 1 98 75 ARG A O 1
ATOM 588 N N . PHE A 1 76 ? 6.684 -6.227 1.601 1 98.56 76 PHE A N 1
ATOM 589 C CA . PHE A 1 76 ? 7.57 -5.488 2.49 1 98.56 76 PHE A CA 1
ATOM 590 C C . PHE A 1 76 ? 8.727 -4.871 1.713 1 98.56 76 PHE A C 1
ATOM 592 O O . PHE A 1 76 ? 9.359 -5.543 0.891 1 98.56 76 PHE A O 1
ATOM 599 N N . ILE A 1 77 ? 8.977 -3.617 1.908 1 98.81 77 ILE A N 1
ATOM 600 C CA . ILE A 1 77 ? 10.148 -2.912 1.393 1 98.81 77 ILE A CA 1
ATOM 601 C C . ILE A 1 77 ? 11.164 -2.713 2.512 1 98.81 77 ILE A C 1
ATOM 603 O O . ILE A 1 77 ? 10.906 -1.995 3.48 1 98.81 77 ILE A O 1
ATOM 607 N N . ILE A 1 78 ? 12.305 -3.383 2.365 1 98.69 78 ILE A N 1
ATOM 608 C CA . ILE A 1 78 ? 13.344 -3.4 3.396 1 98.69 78 ILE A CA 1
ATOM 609 C C . ILE A 1 78 ? 14.594 -2.693 2.881 1 98.69 78 ILE A C 1
ATOM 611 O O . ILE A 1 78 ? 15.086 -3 1.793 1 98.69 78 ILE A O 1
ATOM 615 N N . ASP A 1 79 ? 15.102 -1.795 3.641 1 98.56 79 ASP A N 1
ATOM 616 C CA . ASP A 1 79 ? 16.266 -1.053 3.174 1 98.56 79 ASP A CA 1
ATOM 617 C C . ASP A 1 79 ? 17.562 -1.844 3.412 1 98.56 79 ASP A C 1
ATOM 619 O O . ASP A 1 79 ? 17.516 -2.934 3.986 1 98.56 79 ASP A O 1
ATOM 623 N N . PRO A 1 80 ? 18.703 -1.408 2.941 1 98.19 80 PRO A N 1
ATOM 624 C CA . PRO A 1 80 ? 19.953 -2.16 3.02 1 98.19 80 PRO A CA 1
ATOM 625 C C . PRO A 1 80 ? 20.406 -2.412 4.457 1 98.19 80 PRO A C 1
ATOM 627 O O . PRO A 1 80 ? 21.266 -3.26 4.699 1 98.19 80 PRO A O 1
ATOM 630 N N . ASP A 1 81 ? 19.875 -1.71 5.445 1 98.19 81 ASP A N 1
ATOM 631 C CA . ASP A 1 81 ? 20.234 -1.882 6.848 1 98.19 81 ASP A CA 1
ATOM 632 C C . ASP A 1 81 ? 19.297 -2.879 7.539 1 98.19 81 ASP A C 1
ATOM 634 O O . ASP A 1 81 ? 19.406 -3.104 8.742 1 98.19 81 ASP A O 1
ATOM 638 N N . GLY A 1 82 ? 18.328 -3.393 6.77 1 97.81 82 GLY A N 1
ATOM 639 C CA . GLY A 1 82 ? 17.422 -4.41 7.301 1 97.81 82 GLY A CA 1
ATOM 640 C C . GLY A 1 82 ? 16.203 -3.828 7.988 1 97.81 82 GLY A C 1
ATOM 641 O O . GLY A 1 82 ? 15.547 -4.516 8.766 1 97.81 82 GLY A O 1
ATOM 642 N N . ILE A 1 83 ? 15.961 -2.602 7.793 1 97 83 ILE A N 1
ATOM 643 C CA . ILE A 1 83 ? 14.82 -1.934 8.414 1 97 83 ILE A CA 1
ATOM 644 C C . ILE A 1 83 ? 13.648 -1.908 7.434 1 97 83 ILE A C 1
ATOM 646 O O . ILE A 1 83 ? 13.797 -1.49 6.285 1 97 83 ILE A O 1
ATOM 650 N N . VAL A 1 84 ? 12.469 -2.332 7.863 1 97.38 84 VAL A N 1
ATOM 651 C CA . VAL A 1 84 ? 11.258 -2.242 7.051 1 97.38 84 VAL A CA 1
ATOM 652 C C . VAL A 1 84 ? 10.828 -0.784 6.918 1 97.38 84 VAL A C 1
ATOM 654 O O . VAL A 1 84 ? 10.508 -0.133 7.918 1 97.38 84 VAL A O 1
ATOM 657 N N . GLN A 1 85 ? 10.781 -0.312 5.668 1 97.94 85 GLN A N 1
ATOM 658 C CA . GLN A 1 85 ? 10.43 1.082 5.41 1 97.94 85 GLN A CA 1
ATOM 659 C C . GLN A 1 85 ? 8.961 1.22 5.023 1 97.94 85 GLN A C 1
ATOM 661 O O . GLN A 1 85 ? 8.375 2.297 5.152 1 97.94 85 GLN A O 1
ATOM 666 N N . GLY A 1 86 ? 8.406 0.255 4.523 1 97.75 86 GLY A N 1
ATOM 667 C CA . GLY A 1 86 ? 7.012 0.212 4.129 1 97.75 86 GLY A CA 1
ATOM 668 C C . GLY A 1 86 ? 6.484 -1.199 3.947 1 97.75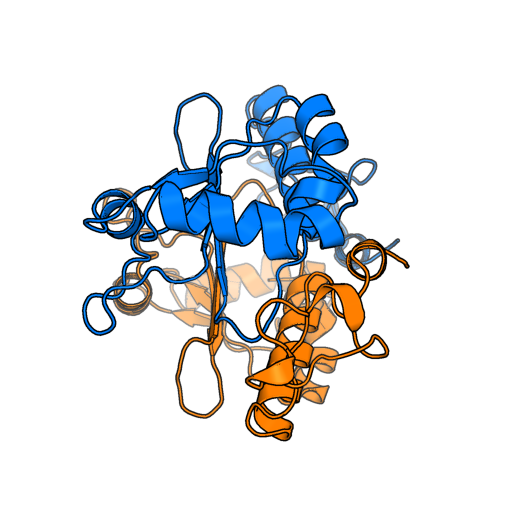 86 GLY A C 1
ATOM 669 O O . GLY A 1 86 ? 7.238 -2.107 3.59 1 97.75 86 GLY A O 1
ATOM 670 N N . PHE A 1 87 ? 5.246 -1.375 4.223 1 97.69 87 PHE A N 1
ATOM 671 C CA . PHE A 1 87 ? 4.621 -2.656 3.918 1 97.69 87 PHE A CA 1
ATOM 672 C C . PHE A 1 87 ? 3.131 -2.484 3.652 1 97.69 87 PHE A C 1
ATOM 674 O O . PHE A 1 87 ? 2.545 -1.462 4.016 1 97.69 87 PHE A O 1
ATOM 681 N N . GLU A 1 88 ? 2.588 -3.41 2.961 1 98.06 88 GLU A N 1
ATOM 682 C CA . GLU A 1 88 ? 1.183 -3.461 2.57 1 98.06 88 GLU A CA 1
ATOM 683 C C . GLU A 1 88 ? 0.631 -4.879 2.678 1 98.06 88 GLU A C 1
ATOM 685 O O . GLU A 1 88 ? 1.312 -5.844 2.324 1 98.06 88 GLU A O 1
ATOM 690 N N . VAL A 1 89 ? -0.565 -4.98 3.217 1 97.06 89 VAL A N 1
ATOM 691 C CA . VAL A 1 89 ? -1.286 -6.25 3.266 1 97.06 89 VAL A CA 1
ATOM 692 C C . VAL A 1 89 ? -2.654 -6.09 2.605 1 97.06 89 VAL A C 1
ATOM 694 O O . VAL A 1 89 ? -3.387 -5.145 2.9 1 97.06 89 VAL A O 1
ATOM 697 N N . LEU A 1 90 ? -2.953 -6.945 1.654 1 97.44 90 LEU A N 1
ATOM 698 C CA . LEU A 1 90 ? -4.246 -6.98 0.982 1 97.44 90 LEU A CA 1
ATOM 699 C C . LEU A 1 90 ? -4.895 -8.359 1.12 1 97.44 90 LEU A C 1
ATOM 701 O O . LEU A 1 90 ? -4.207 -9.375 1.057 1 97.44 90 LEU A O 1
ATOM 705 N N . THR A 1 91 ? -6.184 -8.312 1.314 1 96.06 91 THR A N 1
ATOM 706 C CA . THR A 1 91 ? -6.887 -9.578 1.211 1 96.06 91 THR A CA 1
ATOM 707 C C . THR A 1 91 ? -6.797 -10.133 -0.207 1 96.06 91 THR A C 1
ATOM 709 O O . THR A 1 91 ? -6.648 -9.375 -1.168 1 96.06 91 THR A O 1
ATOM 712 N N . PRO A 1 92 ? -6.957 -11.414 -0.415 1 93.44 92 PRO A N 1
ATOM 713 C CA . PRO A 1 92 ? -6.555 -12.133 -1.626 1 93.44 92 PRO A CA 1
ATOM 714 C C . PRO A 1 92 ? -7.32 -11.68 -2.865 1 93.44 92 PRO A C 1
ATOM 716 O O . PRO A 1 92 ? -6.793 -11.734 -3.979 1 93.44 92 PRO A O 1
ATOM 719 N N . PRO A 1 93 ? -8.516 -11.211 -2.814 1 96.81 93 PRO A N 1
ATOM 720 C CA . PRO A 1 93 ? -9.266 -10.984 -4.051 1 96.81 93 PRO A CA 1
ATOM 721 C C . PRO A 1 93 ? -8.797 -9.75 -4.816 1 96.81 93 PRO A C 1
ATOM 723 O O . PRO A 1 93 ? -9.195 -9.539 -5.961 1 96.81 93 PRO A O 1
ATOM 726 N N . VAL A 1 94 ? -8.008 -8.93 -4.199 1 98.06 94 VAL A N 1
ATOM 727 C CA . VAL A 1 94 ? -7.543 -7.715 -4.855 1 98.06 94 VAL A CA 1
ATOM 728 C C . VAL A 1 94 ? -6.031 -7.781 -5.055 1 98.06 94 VAL A C 1
ATOM 730 O O . VAL A 1 94 ? -5.281 -8.008 -4.102 1 98.06 94 VAL A O 1
ATOM 733 N N . GLY A 1 95 ? -5.625 -7.59 -6.301 1 97.75 95 GLY A N 1
ATOM 734 C CA . GLY A 1 95 ? -4.215 -7.672 -6.652 1 97.75 95 GLY A CA 1
ATOM 735 C C . GLY A 1 95 ? -3.445 -6.41 -6.312 1 97.75 95 GLY A C 1
ATOM 736 O O . GLY A 1 95 ? -4.02 -5.32 -6.258 1 97.75 95 GLY A O 1
ATOM 737 N N . ARG A 1 96 ? -2.203 -6.613 -6.078 1 97.31 96 ARG A N 1
ATOM 738 C CA . ARG A 1 96 ? -1.307 -5.496 -5.805 1 97.31 96 ARG A CA 1
ATOM 739 C C . ARG A 1 96 ? -0.964 -4.746 -7.086 1 97.31 96 ARG A C 1
ATOM 741 O O . ARG A 1 96 ? -1.181 -5.254 -8.188 1 97.31 96 ARG A O 1
ATOM 748 N N . ASN A 1 97 ? -0.504 -3.541 -6.93 1 97 97 ASN A N 1
ATOM 749 C CA . ASN A 1 97 ? 0.01 -2.701 -8.008 1 97 97 ASN A CA 1
ATOM 750 C C . ASN A 1 97 ? 1.533 -2.617 -7.973 1 97 97 ASN A C 1
ATOM 752 O O . ASN A 1 97 ? 2.1 -1.839 -7.203 1 97 97 ASN A O 1
ATOM 756 N N . VAL A 1 98 ? 2.203 -3.357 -8.836 1 97.81 98 VAL A N 1
ATOM 757 C CA . VAL A 1 98 ? 3.658 -3.463 -8.812 1 97.81 98 VAL A CA 1
ATOM 758 C C . VAL A 1 98 ? 4.281 -2.109 -9.148 1 97.81 98 VAL A C 1
ATOM 760 O O . VAL A 1 98 ? 5.324 -1.748 -8.609 1 97.81 98 VAL A O 1
ATOM 763 N N . SER A 1 99 ? 3.619 -1.323 -9.984 1 96.94 99 SER A N 1
ATOM 764 C CA . SER A 1 99 ? 4.125 0.003 -10.32 1 96.94 99 SER A CA 1
ATOM 765 C C . SER A 1 99 ? 4.188 0.9 -9.094 1 96.94 99 SER A C 1
ATOM 767 O O . SER A 1 99 ? 5.102 1.718 -8.961 1 96.94 99 SER A O 1
ATOM 769 N N . GLU A 1 100 ? 3.207 0.781 -8.25 1 97.38 100 GLU A N 1
ATOM 770 C CA . GLU A 1 100 ? 3.225 1.535 -7.004 1 97.38 100 GLU A CA 1
ATOM 771 C C . GLU A 1 100 ? 4.395 1.111 -6.117 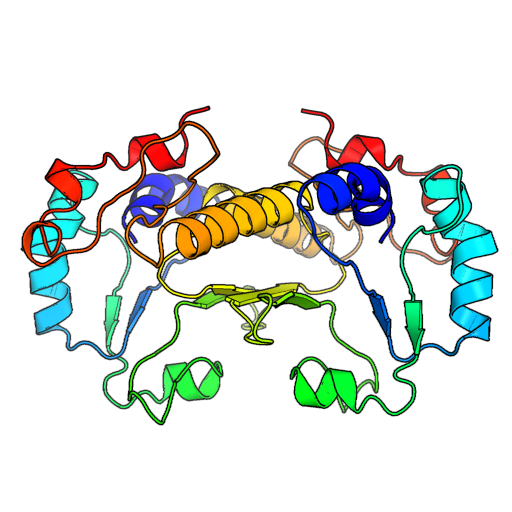1 97.38 100 GLU A C 1
ATOM 773 O O . GLU A 1 100 ? 5.016 1.947 -5.457 1 97.38 100 GLU A O 1
ATOM 778 N N . THR A 1 101 ? 4.68 -0.189 -6.094 1 98.12 101 THR A N 1
ATOM 779 C CA . THR A 1 101 ? 5.836 -0.685 -5.355 1 98.12 101 THR A CA 1
ATOM 780 C C . THR A 1 101 ? 7.125 -0.055 -5.883 1 98.12 101 THR A C 1
ATOM 782 O O . THR A 1 101 ? 7.949 0.428 -5.105 1 98.12 101 THR A O 1
ATOM 785 N N . ILE A 1 102 ? 7.242 -0.015 -7.16 1 98.31 102 ILE A N 1
ATOM 786 C CA . ILE A 1 102 ? 8.438 0.534 -7.797 1 98.31 102 ILE A CA 1
ATOM 787 C C . ILE A 1 102 ? 8.539 2.025 -7.488 1 98.31 102 ILE A C 1
ATOM 789 O O . ILE A 1 102 ? 9.625 2.525 -7.18 1 98.31 102 ILE A O 1
ATOM 793 N N . ARG A 1 103 ? 7.434 2.709 -7.547 1 97.88 103 ARG A N 1
ATOM 794 C CA . ARG A 1 103 ? 7.414 4.121 -7.18 1 97.88 103 ARG A CA 1
ATOM 795 C C . ARG A 1 103 ? 7.938 4.328 -5.766 1 97.88 103 ARG A C 1
ATOM 797 O O . ARG A 1 103 ? 8.766 5.211 -5.527 1 97.88 103 ARG A O 1
ATOM 804 N N . GLN A 1 104 ? 7.457 3.561 -4.844 1 98.56 104 GLN A N 1
ATOM 805 C CA . GLN A 1 104 ? 7.852 3.688 -3.443 1 98.56 104 GLN A CA 1
ATOM 806 C C . GLN A 1 104 ? 9.328 3.363 -3.256 1 98.56 104 GLN A C 1
ATOM 808 O O . GLN A 1 104 ? 10.016 4.02 -2.469 1 98.56 104 GLN A O 1
ATOM 813 N N . ILE A 1 105 ? 9.781 2.328 -3.959 1 98.81 105 ILE A N 1
ATOM 814 C CA . ILE A 1 105 ? 11.188 1.964 -3.896 1 98.81 105 ILE A CA 1
ATOM 815 C C . ILE A 1 105 ? 12.047 3.148 -4.336 1 98.81 105 ILE A C 1
ATOM 817 O O . ILE A 1 105 ? 12.992 3.535 -3.639 1 98.81 105 ILE A O 1
ATOM 821 N N . LYS A 1 106 ? 11.711 3.74 -5.457 1 98.81 106 LYS A N 1
ATOM 822 C CA . LYS A 1 106 ? 12.461 4.887 -5.965 1 98.81 106 LYS A CA 1
ATOM 823 C C . LYS A 1 106 ? 12.422 6.051 -4.98 1 98.81 106 LYS A C 1
ATOM 825 O O . LYS A 1 106 ? 13.414 6.754 -4.797 1 98.81 106 LYS A O 1
ATOM 830 N N . ALA A 1 107 ? 11.312 6.234 -4.387 1 98.81 107 ALA A N 1
ATOM 831 C CA . ALA A 1 107 ? 11.172 7.301 -3.4 1 98.81 107 ALA A CA 1
ATOM 832 C C . ALA A 1 107 ? 12.078 7.07 -2.201 1 98.81 107 ALA A C 1
ATOM 834 O O . ALA A 1 107 ? 12.812 7.973 -1.788 1 98.81 107 ALA A O 1
ATOM 835 N N . TYR A 1 108 ? 12.055 5.859 -1.638 1 98.81 108 TYR A N 1
ATOM 836 C CA . TYR A 1 108 ? 12.898 5.543 -0.488 1 98.81 108 TYR A CA 1
ATOM 837 C C . TYR A 1 108 ? 14.375 5.633 -0.851 1 98.81 108 TYR A C 1
ATOM 839 O O . TYR A 1 108 ? 15.203 6.023 -0.022 1 98.81 108 TYR A O 1
ATOM 847 N N . GLN A 1 109 ? 14.68 5.199 -2.055 1 98.81 109 GLN A N 1
ATOM 848 C CA . GLN A 1 109 ? 16.078 5.289 -2.494 1 98.81 109 GLN A CA 1
ATOM 849 C C . GLN A 1 109 ? 16.531 6.738 -2.557 1 98.81 109 GLN A C 1
ATOM 851 O O . GLN A 1 109 ? 17.672 7.051 -2.176 1 98.81 109 GLN A O 1
ATOM 856 N N . LEU A 1 110 ? 15.656 7.625 -3.076 1 98.75 110 LEU A N 1
ATOM 857 C CA . LEU A 1 110 ? 15.969 9.047 -3.102 1 98.75 110 LEU A CA 1
ATOM 858 C C . LEU A 1 110 ? 16.203 9.578 -1.69 1 98.75 110 LEU A C 1
ATOM 860 O O . LEU A 1 110 ? 17.172 10.297 -1.444 1 98.75 110 LEU A O 1
ATOM 864 N N . VAL A 1 111 ? 15.336 9.219 -0.776 1 98.62 111 VAL A N 1
ATOM 865 C CA . VAL A 1 111 ? 15.445 9.648 0.615 1 98.62 111 VAL A CA 1
ATOM 866 C C . VAL A 1 111 ? 16.766 9.164 1.198 1 98.62 111 VAL A C 1
ATOM 868 O O . VAL A 1 111 ? 17.484 9.93 1.845 1 98.62 111 VAL A O 1
ATOM 871 N N . ARG A 1 112 ? 17.109 7.91 0.979 1 98.31 112 ARG A N 1
ATOM 872 C CA . ARG A 1 112 ? 18.344 7.34 1.485 1 98.31 112 ARG A CA 1
ATOM 873 C C . ARG A 1 112 ? 19.562 8.031 0.866 1 98.31 112 ARG A C 1
ATOM 875 O O . ARG A 1 112 ? 20.516 8.375 1.569 1 98.31 112 ARG A O 1
ATOM 882 N N . LYS A 1 113 ? 19.516 8.242 -0.46 1 98.19 113 LYS A N 1
ATOM 883 C CA . LYS A 1 113 ? 20.625 8.852 -1.192 1 98.19 113 LYS A CA 1
ATOM 884 C C . LYS A 1 113 ? 20.938 10.25 -0.658 1 98.19 113 LYS A C 1
ATOM 886 O O . LYS A 1 113 ? 22.094 10.656 -0.606 1 98.19 113 LYS A O 1
ATOM 891 N N . THR A 1 114 ? 19.922 10.953 -0.24 1 98.31 114 THR A N 1
ATOM 892 C CA . THR A 1 114 ? 20.078 12.328 0.226 1 98.31 114 THR A CA 1
ATOM 893 C C . THR A 1 114 ? 20.219 12.375 1.745 1 98.31 114 THR A C 1
ATOM 895 O O . THR A 1 114 ? 20.219 13.453 2.344 1 98.31 114 THR A O 1
ATOM 898 N N . GLN A 1 115 ? 20.203 11.18 2.379 1 97.5 115 GLN A N 1
ATOM 899 C CA . GLN A 1 115 ? 20.328 11.039 3.826 1 97.5 115 GLN A CA 1
ATOM 900 C C . GLN A 1 115 ? 19.234 11.828 4.547 1 97.5 115 GLN A C 1
ATOM 902 O O . GLN A 1 115 ? 19.516 12.555 5.504 1 97.5 115 GLN A O 1
ATOM 907 N N . GLY A 1 116 ? 18.078 11.711 3.934 1 97 116 GLY A N 1
ATOM 908 C CA . GLY A 1 116 ? 16.922 12.383 4.535 1 97 116 GLY A CA 1
ATOM 909 C C . GLY A 1 116 ? 16.859 13.859 4.188 1 97 116 GLY A C 1
ATOM 910 O O . GLY A 1 116 ? 15.969 14.57 4.668 1 97 116 GLY A O 1
ATOM 911 N N . GLY A 1 117 ? 17.734 14.32 3.367 1 97.62 117 GLY A N 1
ATOM 912 C CA . GLY A 1 117 ? 17.734 15.719 2.963 1 97.62 117 GLY A CA 1
ATOM 913 C C . GLY A 1 117 ? 16.562 16.078 2.076 1 97.62 117 GLY A C 1
ATOM 914 O O . GLY A 1 117 ? 16.188 17.25 1.982 1 97.62 117 GLY A O 1
ATOM 915 N N . GLU A 1 118 ? 16.047 15.117 1.327 1 98.19 118 GLU A N 1
ATOM 916 C CA . GLU A 1 118 ? 14.836 15.258 0.518 1 98.19 118 GLU A CA 1
ATOM 917 C C . GLU A 1 118 ? 13.805 14.18 0.872 1 98.19 118 GLU A C 1
ATOM 919 O O . GLU A 1 118 ? 14.172 13.031 1.137 1 98.19 118 GLU A O 1
ATOM 924 N N . VAL A 1 119 ? 12.594 14.617 0.919 1 98.31 119 VAL A N 1
ATOM 925 C CA . VAL A 1 119 ? 11.484 13.695 1.15 1 98.31 119 VAL A CA 1
ATOM 926 C C . VAL A 1 119 ? 10.445 13.844 0.04 1 98.31 119 VAL A C 1
ATOM 928 O O . VAL A 1 119 ? 10.477 14.812 -0.722 1 98.31 119 VAL A O 1
ATOM 931 N N . THR A 1 120 ? 9.641 12.867 -0.114 1 98.44 120 THR A N 1
ATOM 932 C CA . THR A 1 120 ? 8.727 12.812 -1.252 1 98.44 120 THR A CA 1
ATOM 933 C C . THR A 1 120 ? 7.281 12.945 -0.793 1 98.44 120 THR A C 1
ATOM 935 O O . THR A 1 120 ? 6.789 12.125 -0.021 1 98.44 120 THR A O 1
ATOM 938 N N . PRO A 1 121 ? 6.559 14.008 -1.244 1 97.5 121 PRO A N 1
ATOM 939 C CA . PRO A 1 121 ? 5.156 14.188 -0.854 1 97.5 121 PRO A CA 1
ATOM 940 C C . PRO A 1 121 ? 4.223 13.188 -1.534 1 97.5 121 PRO A C 1
ATOM 942 O O . PRO A 1 121 ? 4.68 12.328 -2.295 1 97.5 121 PRO A O 1
ATOM 945 N N . SER A 1 122 ? 2.992 13.266 -1.191 1 97.44 122 SER A N 1
ATOM 946 C CA . SER A 1 122 ? 1.97 12.375 -1.719 1 97.44 122 SER A CA 1
ATOM 947 C C . SER A 1 122 ? 2.029 12.297 -3.242 1 97.44 122 SER A C 1
ATOM 949 O O . SER A 1 122 ? 2.129 13.328 -3.912 1 97.44 122 SER A O 1
ATOM 951 N N . GLY A 1 123 ? 1.993 11.102 -3.754 1 96.44 123 GLY A N 1
ATOM 952 C CA . GLY A 1 123 ? 1.888 10.883 -5.188 1 96.44 123 GLY A CA 1
ATOM 953 C C . GLY A 1 123 ? 3.182 11.156 -5.93 1 96.44 123 GLY A C 1
ATOM 954 O O . GLY A 1 123 ? 3.209 11.156 -7.16 1 96.44 123 GLY A O 1
ATOM 955 N N . TRP A 1 124 ? 4.203 11.367 -5.246 1 97.88 124 TRP A N 1
ATOM 956 C CA . TRP A 1 124 ? 5.477 11.703 -5.871 1 97.88 124 TRP A CA 1
ATOM 957 C C . TRP A 1 124 ? 5.941 10.594 -6.805 1 97.88 124 TRP A C 1
ATOM 959 O O . TRP A 1 124 ? 5.812 9.406 -6.48 1 97.88 124 TRP A O 1
ATOM 969 N N . LYS A 1 125 ? 6.488 10.945 -7.953 1 96.5 125 LYS A N 1
ATOM 970 C CA . LYS A 1 125 ? 7.223 10.109 -8.906 1 96.5 125 LYS A CA 1
ATOM 971 C C . LYS A 1 125 ? 8.492 10.805 -9.375 1 96.5 125 LYS A C 1
ATOM 973 O O . LYS A 1 125 ? 8.633 12.023 -9.234 1 96.5 125 LYS A O 1
ATOM 978 N N . PRO A 1 126 ? 9.453 9.953 -9.867 1 96.12 126 PRO A N 1
ATOM 979 C CA . PRO A 1 126 ? 10.664 10.602 -10.375 1 96.12 126 PRO A CA 1
ATOM 980 C C . PRO A 1 126 ? 10.359 11.766 -11.312 1 96.12 126 PRO A C 1
ATOM 982 O O . PRO A 1 126 ? 9.531 11.633 -12.219 1 96.12 126 PRO A O 1
ATOM 985 N N . GLY A 1 127 ? 11.016 12.891 -11.031 1 95.12 127 GLY A N 1
ATOM 986 C CA . GLY A 1 127 ? 10.812 14.078 -11.844 1 95.12 127 GLY A CA 1
ATOM 987 C C . GLY A 1 127 ? 9.969 15.133 -11.156 1 95.12 127 GLY A C 1
ATOM 988 O O . GLY A 1 127 ? 10 16.312 -11.531 1 95.12 127 GLY A O 1
ATOM 989 N N . LYS A 1 128 ? 9.164 14.734 -10.219 1 96.69 128 LYS A N 1
ATOM 990 C CA . LYS A 1 128 ? 8.336 15.688 -9.484 1 96.69 128 LYS A CA 1
ATOM 991 C C . LYS A 1 128 ? 9.133 16.344 -8.352 1 96.69 128 LYS A C 1
ATOM 993 O O . LYS A 1 128 ? 10.195 15.852 -7.973 1 96.69 128 LYS A O 1
ATOM 998 N N . LYS A 1 129 ? 8.578 17.344 -7.816 1 96.25 129 LYS A N 1
ATOM 999 C CA . LYS A 1 129 ? 9.219 18.141 -6.77 1 96.25 129 LYS A CA 1
ATOM 1000 C C . LYS A 1 129 ? 9.297 17.359 -5.461 1 96.25 129 LYS A C 1
ATOM 1002 O O . LYS A 1 129 ? 8.328 16.719 -5.055 1 96.25 129 LYS A O 1
ATOM 1007 N N . THR A 1 130 ? 10.484 17.406 -4.891 1 98.19 130 THR A N 1
ATOM 1008 C CA . THR A 1 130 ? 10.68 16.922 -3.531 1 98.19 130 THR A CA 1
ATOM 1009 C C . THR A 1 130 ? 10.602 18.062 -2.525 1 98.19 130 THR A C 1
ATOM 1011 O O . THR A 1 130 ? 10.484 19.234 -2.91 1 98.19 130 THR A O 1
ATOM 1014 N N . LEU A 1 131 ? 10.531 17.719 -1.27 1 98.12 131 LEU A N 1
ATOM 1015 C CA . LEU A 1 131 ? 10.555 18.703 -0.193 1 98.12 131 LEU A CA 1
ATOM 1016 C C . LEU A 1 131 ? 11.812 18.547 0.659 1 98.12 131 LEU A C 1
ATOM 1018 O O . LEU A 1 131 ? 12.328 17.438 0.814 1 98.12 131 LEU A O 1
ATOM 1022 N N . LYS A 1 132 ? 12.344 19.594 1.221 1 97.56 132 LYS A N 1
ATOM 1023 C CA . LYS A 1 132 ? 13.484 19.594 2.133 1 97.56 132 LYS A CA 1
ATOM 1024 C C . LYS A 1 132 ? 13.031 19.812 3.574 1 97.56 132 LYS A C 1
ATOM 1026 O O . LYS A 1 132 ? 12.68 20.922 3.961 1 97.56 132 LYS A O 1
ATOM 1031 N N . PRO A 1 133 ? 13.117 18.656 4.348 1 95.44 133 PRO A N 1
ATOM 1032 C CA . PRO A 1 133 ? 12.656 18.797 5.727 1 95.44 133 PRO A CA 1
ATOM 1033 C C . PRO A 1 133 ? 13.461 19.828 6.52 1 95.44 133 PRO A C 1
ATOM 1035 O O . PRO A 1 133 ? 14.664 19.984 6.285 1 95.44 133 PRO A O 1
ATOM 1038 N N . GLY A 1 134 ? 12.82 20.562 7.336 1 92.94 134 GLY A N 1
ATOM 1039 C CA . GLY A 1 134 ? 13.422 21.562 8.203 1 92.94 134 GLY A CA 1
ATOM 1040 C C . GLY A 1 134 ? 12.398 22.438 8.898 1 92.94 134 GLY A C 1
ATOM 1041 O O . GLY A 1 134 ? 11.203 22.312 8.656 1 92.94 134 GLY A O 1
ATOM 1042 N N . PRO A 1 135 ? 12.875 23.141 9.883 1 92.81 135 PRO A N 1
ATOM 1043 C CA . PRO A 1 135 ? 11.953 24 10.648 1 92.81 135 PRO A CA 1
ATOM 1044 C C . PRO A 1 135 ? 11.133 24.922 9.758 1 92.81 135 PRO A C 1
ATOM 1046 O O . PRO A 1 135 ? 9.977 25.219 10.07 1 92.81 135 PRO A O 1
ATOM 1049 N N . ASP A 1 136 ? 11.68 25.328 8.617 1 92.31 136 ASP A N 1
ATOM 1050 C CA . ASP A 1 136 ? 11 26.266 7.723 1 92.31 136 ASP A CA 1
ATOM 1051 C C . ASP A 1 136 ? 9.82 25.594 7.02 1 92.31 136 ASP A C 1
ATOM 1053 O O . ASP A 1 136 ? 8.891 26.266 6.586 1 92.31 136 ASP A O 1
ATOM 1057 N N . LEU A 1 137 ? 9.867 24.328 6.879 1 91.69 137 LEU A N 1
ATOM 1058 C CA . LEU A 1 137 ? 8.836 23.594 6.156 1 91.69 137 LEU A CA 1
ATOM 1059 C C . LEU A 1 137 ? 7.629 23.328 7.051 1 91.69 137 LEU A C 1
ATOM 1061 O O . LEU A 1 137 ? 6.5 23.234 6.566 1 91.69 137 LEU A O 1
ATOM 1065 N N . VAL A 1 138 ? 7.844 23.266 8.352 1 85.12 138 VAL A N 1
ATOM 1066 C CA . VAL A 1 138 ? 6.773 22.938 9.289 1 85.12 138 VAL A CA 1
ATOM 1067 C C . VAL A 1 138 ? 5.695 24.016 9.234 1 85.12 138 VAL A C 1
ATOM 1069 O O . VAL A 1 138 ? 5.969 25.188 9.492 1 85.12 138 VAL A O 1
ATOM 1072 N N . GLY A 1 139 ? 4.527 23.594 8.906 1 88.62 139 GLY A N 1
ATOM 1073 C CA . GLY A 1 139 ? 3.428 24.531 8.82 1 88.62 139 GLY A CA 1
ATOM 1074 C C . GLY A 1 139 ? 3.41 25.312 7.52 1 88.62 139 GLY A C 1
ATOM 1075 O O . GLY A 1 139 ? 2.523 26.141 7.297 1 88.62 139 GLY A O 1
ATOM 1076 N N . ASN A 1 140 ? 4.43 25.062 6.688 1 92.62 140 ASN A N 1
ATOM 1077 C CA . ASN A 1 140 ? 4.57 25.891 5.496 1 92.62 140 ASN A CA 1
ATOM 1078 C C . ASN A 1 140 ? 4.633 25.047 4.227 1 92.62 140 ASN A C 1
ATOM 1080 O O . ASN A 1 140 ? 5.062 25.531 3.176 1 92.62 140 ASN A O 1
ATOM 1084 N N . VAL A 1 141 ? 4.219 23.875 4.32 1 94.12 141 VAL A N 1
ATOM 1085 C CA . VAL A 1 141 ? 4.27 22.984 3.164 1 94.12 141 VAL A CA 1
ATOM 1086 C C . VAL A 1 141 ? 3.49 23.609 2.004 1 94.12 141 VAL A C 1
ATOM 1088 O O . VAL A 1 141 ? 3.891 23.484 0.844 1 94.12 141 VAL A O 1
ATOM 1091 N N . TRP A 1 142 ? 2.391 24.312 2.275 1 94.19 142 TRP A N 1
ATOM 1092 C CA . TRP A 1 142 ? 1.517 24.891 1.262 1 94.19 142 TRP A CA 1
ATOM 1093 C C . TRP A 1 142 ? 2.256 25.938 0.442 1 94.19 142 TRP A C 1
ATOM 1095 O O . TRP A 1 142 ? 1.851 26.266 -0.678 1 94.19 142 TRP A O 1
ATOM 1105 N N . LYS A 1 143 ? 3.334 26.438 0.969 1 95.19 143 LYS A N 1
ATOM 1106 C CA . LYS A 1 143 ? 4.141 27.422 0.253 1 95.19 143 LYS A CA 1
ATOM 1107 C C . LYS A 1 143 ? 5.09 26.75 -0.729 1 95.19 143 LYS A C 1
ATOM 1109 O O . LYS A 1 143 ? 5.551 27.375 -1.687 1 95.19 143 LYS A O 1
ATOM 1114 N N . GLU A 1 144 ? 5.383 25.5 -0.543 1 95.5 144 GLU A N 1
ATOM 1115 C CA . GLU A 1 144 ? 6.434 24.812 -1.289 1 95.5 144 GLU A CA 1
ATOM 1116 C C . GLU A 1 144 ? 5.855 23.75 -2.219 1 95.5 144 GLU A C 1
ATOM 1118 O O . GLU A 1 144 ? 6.523 23.312 -3.156 1 95.5 144 GLU A O 1
ATOM 1123 N N . TRP A 1 145 ? 4.711 23.312 -1.984 1 95.44 145 TRP A N 1
ATOM 1124 C CA . TRP A 1 145 ? 4.113 22.188 -2.689 1 95.44 145 TRP A CA 1
ATOM 1125 C C . TRP A 1 145 ? 2.605 22.359 -2.818 1 95.44 145 TRP A C 1
ATOM 1127 O O . TRP A 1 145 ? 1.938 22.781 -1.871 1 95.44 145 TRP A O 1
ATOM 1137 N N . LYS A 1 146 ? 2.08 22.062 -3.996 1 95.25 146 LYS A N 1
ATOM 1138 C CA . LYS A 1 146 ? 0.643 22.125 -4.246 1 95.25 146 LYS A CA 1
ATOM 1139 C C . LYS A 1 146 ? 0.023 20.734 -4.289 1 95.25 146 LYS A C 1
ATOM 1141 O O . LYS A 1 146 ? 0.603 19.812 -4.863 1 95.25 146 LYS A O 1
ATOM 1146 N N . VAL A 1 147 ? -1.146 20.625 -3.727 1 95.38 147 VAL A N 1
ATOM 1147 C CA . VAL A 1 147 ? -1.821 19.344 -3.582 1 95.38 147 VAL A CA 1
ATOM 1148 C C . VAL A 1 147 ? -2.078 18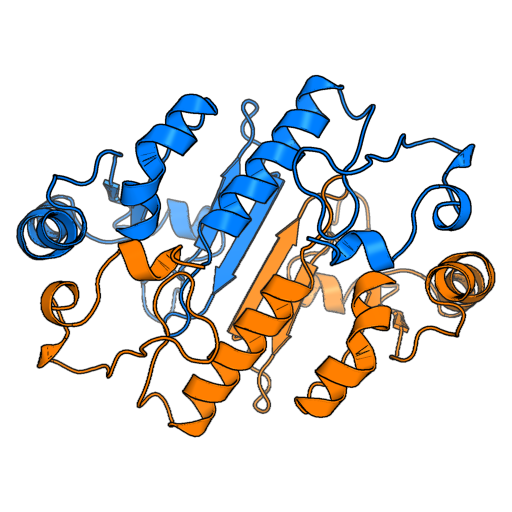.734 -4.961 1 95.38 147 VAL A C 1
ATOM 1150 O O . VAL A 1 147 ? -2.037 17.516 -5.125 1 95.38 147 VAL A O 1
ATOM 1153 N N . SER A 1 148 ? -2.311 19.578 -5.934 1 94.06 148 SER A N 1
ATOM 1154 C CA . SER A 1 148 ? -2.559 19.094 -7.289 1 94.06 148 SER A CA 1
ATOM 1155 C C . SER A 1 148 ? -1.39 18.266 -7.805 1 94.06 148 SER A C 1
ATOM 1157 O O . SER A 1 148 ? -1.569 17.406 -8.664 1 94.06 148 SER A O 1
ATOM 1159 N N . GLU A 1 149 ? -0.195 18.484 -7.312 1 94.88 149 GLU A N 1
ATOM 1160 C CA . GLU A 1 149 ? 1.004 17.766 -7.734 1 94.88 149 GLU A CA 1
ATOM 1161 C C . GLU A 1 149 ? 0.938 16.297 -7.328 1 94.88 149 GLU A C 1
ATOM 1163 O O . GLU A 1 149 ? 1.71 15.477 -7.828 1 94.88 149 GLU A O 1
ATOM 1168 N N . ALA A 1 150 ? 0.083 15.945 -6.418 1 95.94 150 ALA A N 1
ATOM 1169 C CA . ALA A 1 150 ? -0.086 14.562 -5.984 1 95.94 150 ALA A CA 1
ATOM 1170 C C . ALA A 1 150 ? -0.733 13.719 -7.078 1 95.94 150 ALA A C 1
ATOM 1172 O O . ALA A 1 150 ? -0.685 12.484 -7.035 1 95.94 150 ALA A O 1
ATOM 1173 N N . PHE A 1 151 ? -1.354 14.32 -8.078 1 94.75 151 PHE A N 1
ATOM 1174 C CA . PHE A 1 151 ? -2.205 13.602 -9.023 1 94.75 151 PHE A CA 1
ATOM 1175 C C . PHE A 1 151 ? -1.807 13.922 -10.461 1 94.75 151 PHE A C 1
ATOM 1177 O O . PHE A 1 151 ? -2.285 13.281 -11.398 1 94.75 151 PHE A O 1
ATOM 1184 N N . GLU A 1 152 ? -1.066 14.969 -10.625 1 73.88 152 GLU A N 1
ATOM 1185 C CA . GLU A 1 152 ? -0.778 15.484 -11.961 1 73.88 152 GLU A CA 1
ATOM 1186 C C . GLU A 1 152 ? 0.136 14.539 -12.727 1 73.88 152 GLU A C 1
ATOM 1188 O O . GLU A 1 152 ? 1.02 13.906 -12.148 1 73.88 152 GLU A O 1
ATOM 1193 N N . ASP A 1 153 ? -0.348 13.703 -13.828 1 58.53 153 ASP A N 1
ATOM 1194 C CA . ASP A 1 153 ? 0.583 13.086 -14.766 1 58.53 153 ASP A CA 1
ATOM 1195 C C . ASP A 1 153 ? 1.321 14.141 -15.586 1 58.53 153 ASP A C 1
ATOM 1197 O O . ASP A 1 153 ? 0.819 15.258 -15.766 1 58.53 153 ASP A O 1
ATOM 1201 N N . MET B 1 1 ? -2.82 13.93 4.324 1 93.88 1 MET B N 1
ATOM 1202 C CA . MET B 1 1 ? -4.148 14.414 4.68 1 93.88 1 MET B CA 1
ATOM 1203 C C . MET B 1 1 ? -4.691 15.352 3.605 1 93.88 1 MET B C 1
ATOM 1205 O O . MET B 1 1 ? -5.824 15.188 3.148 1 93.88 1 MET B O 1
ATOM 1209 N N . SER B 1 2 ? -3.871 16.234 3.055 1 95.5 2 SER B N 1
ATOM 1210 C CA . SER B 1 2 ? -4.34 17.203 2.068 1 95.5 2 SER B CA 1
ATOM 1211 C C . SER B 1 2 ? -4.711 16.531 0.756 1 95.5 2 SER B C 1
ATOM 1213 O O . SER B 1 2 ? -5.695 16.891 0.112 1 95.5 2 SER B O 1
ATOM 1215 N N . ALA B 1 3 ? -3.924 15.547 0.336 1 97 3 ALA B N 1
ATOM 1216 C CA . ALA B 1 3 ? -4.234 14.82 -0.892 1 97 3 ALA B CA 1
ATOM 1217 C C . ALA B 1 3 ? -5.535 14.039 -0.753 1 97 3 ALA B C 1
ATOM 1219 O O . ALA B 1 3 ? -6.32 13.953 -1.703 1 97 3 ALA B O 1
ATOM 1220 N N . VAL B 1 4 ? -5.797 13.469 0.423 1 98.12 4 VAL B N 1
ATOM 1221 C CA . VAL B 1 4 ? -7.059 12.789 0.687 1 98.12 4 VAL B CA 1
ATOM 1222 C C . VAL B 1 4 ? -8.211 13.789 0.634 1 98.12 4 VAL B C 1
ATOM 1224 O O . VAL B 1 4 ? -9.25 13.523 0.028 1 98.12 4 VAL B O 1
ATOM 1227 N N . ALA B 1 5 ? -7.996 14.906 1.281 1 97.88 5 ALA B N 1
ATOM 1228 C CA . ALA B 1 5 ? -9.008 15.961 1.27 1 97.88 5 ALA B CA 1
ATOM 1229 C C . ALA B 1 5 ? -9.344 16.391 -0.158 1 97.88 5 ALA B C 1
ATOM 1231 O O . ALA B 1 5 ? -10.508 16.625 -0.484 1 97.88 5 ALA B O 1
ATOM 1232 N N . GLU B 1 6 ? -8.312 16.469 -0.979 1 96.81 6 GLU B N 1
ATOM 1233 C CA . GLU B 1 6 ? -8.5 16.859 -2.373 1 96.81 6 GLU B CA 1
ATOM 1234 C C . GLU B 1 6 ? -9.391 15.867 -3.107 1 96.81 6 GLU B C 1
ATOM 1236 O O . GLU B 1 6 ? -10.133 16.25 -4.02 1 96.81 6 GLU B O 1
ATOM 1241 N N . LYS B 1 7 ? -9.344 14.648 -2.748 1 97.81 7 LYS B N 1
ATOM 1242 C CA . LYS B 1 7 ? -10.117 13.609 -3.414 1 97.81 7 LYS B CA 1
ATOM 1243 C C . LYS B 1 7 ? -11.352 13.227 -2.598 1 97.81 7 LYS B C 1
ATOM 1245 O O . LYS B 1 7 ? -11.953 12.18 -2.83 1 97.81 7 LYS B O 1
ATOM 1250 N N . PHE B 1 8 ? -11.727 14.055 -1.634 1 98.25 8 PHE B N 1
ATOM 1251 C CA . PHE B 1 8 ? -12.797 13.719 -0.699 1 98.25 8 PHE B CA 1
ATOM 1252 C C . PHE B 1 8 ? -14.117 13.508 -1.435 1 98.25 8 PHE B C 1
ATOM 1254 O O . PHE B 1 8 ? -14.828 12.539 -1.168 1 98.25 8 PHE B O 1
ATOM 1261 N N . ASN B 1 9 ? -14.445 14.375 -2.352 1 98.12 9 ASN B N 1
ATOM 1262 C CA . ASN B 1 9 ? -15.695 14.234 -3.086 1 98.12 9 ASN B CA 1
ATOM 1263 C C . ASN B 1 9 ? -15.75 12.93 -3.867 1 98.12 9 ASN B C 1
ATOM 1265 O O . ASN B 1 9 ? -16.797 12.273 -3.922 1 98.12 9 ASN B O 1
ATOM 1269 N N . GLU B 1 10 ? -14.625 12.586 -4.465 1 98.25 10 GLU B N 1
ATOM 1270 C CA . GLU B 1 10 ? -14.562 11.305 -5.164 1 98.25 10 GLU B CA 1
ATOM 1271 C C . GLU B 1 10 ? -14.797 10.141 -4.203 1 98.25 10 GLU B C 1
ATOM 1273 O O . GLU B 1 10 ? -15.523 9.203 -4.523 1 98.25 10 GLU B O 1
ATOM 1278 N N . LEU B 1 11 ? -14.227 10.195 -3.051 1 98.69 11 LEU B N 1
ATOM 1279 C CA . LEU B 1 11 ? -14.398 9.164 -2.039 1 98.69 11 LEU B CA 1
ATOM 1280 C C . LEU B 1 11 ? -15.844 9.102 -1.569 1 98.69 11 LEU B C 1
ATOM 1282 O O . LEU B 1 11 ? -16.406 8.016 -1.397 1 98.69 11 LEU B O 1
ATOM 1286 N N . GLN B 1 12 ? -16.422 10.273 -1.404 1 98.62 12 GLN B N 1
ATOM 1287 C CA . GLN B 1 12 ? -17.828 10.32 -1.024 1 98.62 12 GLN B CA 1
ATOM 1288 C C . GLN B 1 12 ? -18.719 9.711 -2.113 1 98.62 12 GLN B C 1
ATOM 1290 O O . GLN B 1 12 ? -19.672 8.984 -1.814 1 98.62 12 GLN B O 1
ATOM 1295 N N . ASP B 1 13 ? -18.391 10.047 -3.338 1 98.62 13 ASP B N 1
ATOM 1296 C CA . ASP B 1 13 ? -19.141 9.484 -4.457 1 98.62 13 ASP B CA 1
ATOM 1297 C C . ASP B 1 13 ? -19.062 7.957 -4.461 1 98.62 13 ASP B C 1
ATOM 1299 O O . ASP B 1 13 ? -20 7.285 -4.91 1 98.62 13 ASP B O 1
ATOM 1303 N N . LEU B 1 14 ? -18.031 7.41 -3.904 1 98.62 14 LEU B N 1
ATOM 1304 C CA . LEU B 1 14 ? -17.844 5.969 -3.812 1 98.62 14 LEU B CA 1
ATOM 1305 C C . LEU B 1 14 ? -18.516 5.41 -2.561 1 98.62 14 LEU B C 1
ATOM 1307 O O . LEU B 1 14 ? -18.453 4.203 -2.303 1 98.62 14 LEU B O 1
ATOM 1311 N N . GLY B 1 15 ? -19.031 6.281 -1.761 1 98.62 15 GLY B N 1
ATOM 1312 C CA . GLY B 1 15 ? -19.688 5.848 -0.535 1 98.62 15 GLY B CA 1
ATOM 1313 C C . GLY B 1 15 ? -18.703 5.562 0.591 1 98.62 15 GLY B C 1
ATOM 1314 O O . GLY B 1 15 ? -19 4.777 1.494 1 98.62 15 GLY B O 1
ATOM 1315 N N . VAL B 1 16 ? -17.641 6.141 0.53 1 98.81 16 VAL B N 1
ATOM 1316 C CA . VAL B 1 16 ? -16.578 5.855 1.498 1 98.81 16 VAL B CA 1
ATOM 1317 C C . VAL B 1 16 ? -16.562 6.938 2.576 1 98.81 16 VAL B C 1
ATOM 1319 O O . VAL B 1 16 ? -16.562 8.133 2.266 1 98.81 16 VAL B O 1
ATOM 1322 N N . GLU B 1 17 ? -16.578 6.516 3.842 1 98.69 17 GLU B N 1
ATOM 1323 C CA . GLU B 1 17 ? -16.312 7.406 4.969 1 98.69 17 GLU B CA 1
ATOM 1324 C C . GLU B 1 17 ? -14.812 7.516 5.242 1 98.69 17 GLU B C 1
ATOM 1326 O O . GLU B 1 17 ? -14.086 6.523 5.184 1 98.69 17 GLU B O 1
ATOM 1331 N N . VAL B 1 18 ? -14.375 8.703 5.441 1 98.62 18 VAL B N 1
ATOM 1332 C CA . VAL B 1 18 ? -12.961 8.953 5.688 1 98.62 18 VAL B CA 1
ATOM 1333 C C . VAL B 1 18 ? -12.766 9.445 7.121 1 98.62 18 VAL B C 1
ATOM 1335 O O . VAL B 1 18 ? -13.477 10.344 7.578 1 98.62 18 VAL B O 1
ATOM 1338 N N . LEU B 1 19 ? -11.852 8.812 7.848 1 98.38 19 LEU B N 1
ATOM 1339 C CA . LEU B 1 19 ? -11.445 9.234 9.188 1 98.38 19 LEU B CA 1
ATOM 1340 C C . LEU B 1 19 ? -9.93 9.383 9.266 1 98.38 19 LEU B C 1
ATOM 1342 O O . LEU B 1 19 ? -9.188 8.562 8.719 1 98.38 19 LEU B O 1
ATOM 1346 N N . SER B 1 20 ? -9.484 10.414 9.859 1 97.5 20 SER B N 1
ATOM 1347 C CA . SER B 1 20 ? -8.086 10.531 10.258 1 97.5 20 SER B CA 1
ATOM 1348 C C . SER B 1 20 ? -7.934 10.406 11.773 1 97.5 20 SER B C 1
ATOM 1350 O O . SER B 1 20 ? -8.766 10.906 12.531 1 97.5 20 SER B O 1
ATOM 1352 N N . VAL B 1 21 ? -6.895 9.703 12.195 1 97.19 21 VAL B N 1
ATOM 1353 C CA . VAL B 1 21 ? -6.668 9.453 13.617 1 97.19 21 VAL B CA 1
ATOM 1354 C C . VAL B 1 21 ? -5.203 9.727 13.961 1 97.19 21 VAL B C 1
ATOM 1356 O O . VAL B 1 21 ? -4.301 9.352 13.203 1 97.19 21 VAL B O 1
ATOM 1359 N N . SER B 1 22 ? -4.922 10.422 15.039 1 96 22 SER B N 1
ATOM 1360 C CA . SER B 1 22 ? -3.574 10.57 15.57 1 96 22 SER B CA 1
ATOM 1361 C C . SER B 1 22 ? -3.598 10.766 17.078 1 96 22 SER B C 1
ATOM 1363 O O . SER B 1 22 ? -4.668 10.898 17.688 1 96 22 SER B O 1
ATOM 1365 N N . VAL B 1 23 ? -2.426 10.773 17.656 1 96.38 23 VAL B N 1
ATOM 1366 C CA . VAL B 1 23 ? -2.303 10.93 19.094 1 96.38 23 VAL B CA 1
ATOM 1367 C C . VAL B 1 23 ? -2.449 12.398 19.484 1 96.38 23 VAL B C 1
ATOM 1369 O O . VAL B 1 23 ? -2.43 12.742 20.656 1 96.38 23 VAL B O 1
ATOM 1372 N N . ASP B 1 24 ? -2.582 13.312 18.531 1 95.88 24 ASP B N 1
ATOM 1373 C CA . ASP B 1 24 ? -2.695 14.742 18.812 1 95.88 24 ASP B CA 1
ATOM 1374 C C . ASP B 1 24 ? -4.035 15.07 19.469 1 95.88 24 ASP B C 1
ATOM 1376 O O . ASP B 1 24 ? -5.02 14.352 19.266 1 95.88 24 ASP B O 1
ATOM 1380 N N . SER B 1 25 ? -4.07 16.125 20.266 1 96.56 25 SER B N 1
ATOM 1381 C CA . SER B 1 25 ? -5.309 16.609 20.859 1 96.56 25 SER B CA 1
ATOM 1382 C C . SER B 1 25 ? -6.199 17.281 19.828 1 96.56 25 SER B C 1
ATOM 1384 O O . SER B 1 25 ? -5.73 17.688 18.766 1 96.56 25 SER B O 1
ATOM 1386 N N . PRO B 1 26 ? -7.57 17.438 20.219 1 96.5 26 PRO B N 1
ATOM 1387 C CA . PRO B 1 26 ? -8.461 18.188 19.328 1 96.5 26 PRO B CA 1
ATOM 1388 C C . PRO B 1 26 ? -7.98 19.609 19.062 1 96.5 26 PRO B C 1
ATOM 1390 O O . PRO B 1 26 ? -8.164 20.141 17.969 1 96.5 26 PRO B O 1
ATOM 1393 N N . PHE B 1 27 ? -7.395 20.188 19.984 1 96.94 27 PHE B N 1
ATOM 1394 C CA . PHE B 1 27 ? -6.859 21.531 19.859 1 96.94 27 PHE B CA 1
ATOM 1395 C C . PHE B 1 27 ? -5.742 21.562 18.828 1 96.94 27 PHE B C 1
ATOM 1397 O O . PHE B 1 27 ? -5.723 22.438 17.953 1 96.94 27 PHE B O 1
ATOM 1404 N N . VAL B 1 28 ? -4.77 20.641 18.922 1 95.5 28 VAL B N 1
ATOM 1405 C CA . VAL B 1 28 ? -3.66 20.578 17.984 1 95.5 28 VAL B CA 1
ATOM 1406 C C . VAL B 1 28 ? -4.195 20.312 16.578 1 95.5 28 VAL B C 1
ATOM 1408 O O . VAL B 1 28 ? -3.73 20.922 15.609 1 95.5 28 VAL B O 1
ATOM 1411 N N . HIS B 1 29 ? -5.164 19.438 16.375 1 96.38 29 HIS B N 1
ATOM 1412 C CA . HIS B 1 29 ? -5.809 19.188 15.094 1 96.38 29 HIS B CA 1
ATOM 1413 C C . HIS B 1 29 ? -6.359 20.469 14.492 1 96.38 29 HIS B C 1
ATOM 1415 O O . HIS B 1 29 ? -6.184 20.734 13.297 1 96.38 29 HIS B O 1
ATOM 1421 N N . LYS B 1 30 ? -7.051 21.219 15.383 1 96.44 30 LYS B N 1
ATOM 1422 C CA . LYS B 1 30 ? -7.629 22.469 14.906 1 96.44 30 LYS B CA 1
ATOM 1423 C C . LYS B 1 30 ? -6.547 23.438 14.422 1 96.44 30 LYS B C 1
ATOM 1425 O O . LYS B 1 30 ? -6.672 24.031 13.352 1 96.44 30 LYS B O 1
ATOM 1430 N N . VAL B 1 31 ? -5.496 23.547 15.172 1 95.31 31 VAL B N 1
ATOM 1431 C CA . VAL B 1 31 ? -4.391 24.438 14.828 1 95.31 31 VAL B CA 1
ATOM 1432 C C . VAL B 1 31 ? -3.75 23.969 13.523 1 95.31 31 VAL B C 1
ATOM 1434 O O . VAL B 1 31 ? -3.457 24.797 12.648 1 95.31 31 VAL B O 1
ATOM 1437 N N . TRP B 1 32 ? -3.475 22.672 13.422 1 94 32 TRP B N 1
ATOM 1438 C CA . TRP B 1 32 ? -2.9 22.109 12.203 1 94 32 TRP B CA 1
ATOM 1439 C C . TRP B 1 32 ? -3.793 22.391 11 1 94 32 TRP B C 1
ATOM 1441 O O . TRP B 1 32 ? -3.309 22.812 9.945 1 94 32 TRP B O 1
ATOM 1451 N N . ASN B 1 33 ? -5.059 22.172 11.133 1 95.44 33 ASN B N 1
ATOM 1452 C CA . ASN B 1 33 ? -6.004 22.469 10.055 1 95.44 33 ASN B CA 1
ATOM 1453 C C . ASN B 1 33 ? -5.965 23.938 9.664 1 95.44 33 ASN B C 1
ATOM 1455 O O . ASN B 1 33 ? -5.801 24.281 8.492 1 95.44 33 ASN B O 1
ATOM 1459 N N . ASP B 1 34 ? -6.062 24.828 10.656 1 95.12 34 ASP B N 1
ATOM 1460 C CA . ASP B 1 34 ? -6.176 26.266 10.406 1 95.12 34 ASP B CA 1
ATOM 1461 C C . ASP B 1 34 ? -4.898 26.812 9.781 1 95.12 34 ASP B C 1
ATOM 1463 O O . ASP B 1 34 ? -4.957 27.688 8.914 1 95.12 34 ASP B O 1
ATOM 1467 N N . ASN B 1 35 ? -3.842 26.281 10.148 1 93.25 35 ASN B N 1
ATOM 1468 C CA . ASN B 1 35 ? -2.584 26.953 9.82 1 93.25 35 ASN B CA 1
ATOM 1469 C C . ASN B 1 35 ? -1.913 26.297 8.609 1 93.25 35 ASN B C 1
ATOM 1471 O O . ASN B 1 35 ? -1.035 26.891 7.984 1 93.25 35 ASN B O 1
ATOM 1475 N N . GLU B 1 36 ? -2.281 25.109 8.297 1 93 36 GLU B N 1
ATOM 1476 C CA . GLU B 1 36 ? -1.555 24.453 7.215 1 93 36 GLU B CA 1
ATOM 1477 C C . GLU B 1 36 ? -2.512 23.75 6.254 1 93 36 GLU B C 1
ATOM 1479 O O . GLU B 1 36 ? -2.604 24.125 5.082 1 93 36 GLU B O 1
ATOM 1484 N N . LEU B 1 37 ? -3.283 22.844 6.73 1 94 37 LEU B N 1
ATOM 1485 C CA . LEU B 1 37 ? -4.062 21.969 5.855 1 94 37 LEU B CA 1
ATOM 1486 C C . LEU B 1 37 ? -5.074 22.781 5.051 1 94 37 LEU B C 1
ATOM 1488 O O . LEU B 1 37 ? -5.266 22.531 3.855 1 94 37 LEU B O 1
ATOM 1492 N N . SER B 1 38 ? -5.738 23.75 5.723 1 95.5 38 SER B N 1
ATOM 1493 C CA . SER B 1 38 ? -6.73 24.562 5.039 1 95.5 38 SER B CA 1
ATOM 1494 C C . SER B 1 38 ? -6.102 25.375 3.91 1 95.5 38 SER B C 1
ATOM 1496 O O . SER B 1 38 ? -6.75 25.656 2.9 1 95.5 38 SER B O 1
ATOM 1498 N N . LYS B 1 39 ? -4.887 25.703 4.062 1 94.44 39 LYS B N 1
ATOM 1499 C CA . LYS B 1 39 ? -4.168 26.453 3.037 1 94.44 39 LYS B CA 1
ATOM 1500 C C . LYS B 1 39 ? -3.742 25.531 1.89 1 94.44 39 LYS B C 1
ATOM 1502 O O . LYS B 1 39 ? -3.607 25.984 0.75 1 94.44 39 LYS B O 1
ATOM 1507 N N . MET B 1 40 ? -3.523 24.281 2.211 1 93.94 40 MET B N 1
ATOM 1508 C CA . MET B 1 40 ? -3.127 23.297 1.203 1 93.94 40 MET B CA 1
ATOM 1509 C C . MET B 1 40 ? -4.281 23 0.247 1 93.94 40 MET B C 1
ATOM 1511 O O . MET B 1 40 ? -4.062 22.812 -0.95 1 93.94 40 MET B O 1
ATOM 1515 N N . VAL B 1 41 ? -5.531 22.984 0.717 1 95.25 41 VAL B N 1
ATOM 1516 C CA . VAL B 1 41 ? -6.645 22.531 -0.105 1 95.25 41 VAL B CA 1
ATOM 1517 C C . VAL B 1 41 ? -7.688 23.641 -0.229 1 95.25 41 VAL B C 1
ATOM 1519 O O . VAL B 1 41 ? -8.758 23.438 -0.797 1 95.25 41 VAL B O 1
ATOM 1522 N N . ASN B 1 42 ? -7.441 24.859 0.247 1 93.44 42 ASN B N 1
ATOM 1523 C CA . ASN B 1 42 ? -8.25 26.078 0.188 1 93.44 42 ASN B CA 1
ATOM 1524 C C . ASN B 1 42 ? -9.609 25.875 0.847 1 93.44 42 ASN B C 1
ATOM 1526 O O . ASN B 1 42 ? -10.617 26.406 0.383 1 93.44 42 ASN B O 1
ATOM 1530 N N . LYS B 1 43 ? -9.703 25 1.768 1 93.94 43 LYS B N 1
ATOM 1531 C CA . LYS B 1 43 ? -10.867 24.75 2.613 1 93.94 43 LYS B CA 1
ATOM 1532 C C . LYS B 1 43 ? -10.484 23.953 3.852 1 93.94 43 LYS B C 1
ATOM 1534 O O . LYS B 1 43 ? -9.352 23.469 3.959 1 93.94 43 LYS B O 1
ATOM 1539 N N . ASP B 1 44 ? -11.383 23.859 4.754 1 95.5 44 ASP B N 1
ATOM 1540 C CA . ASP B 1 44 ? -11.148 23 5.902 1 95.5 44 ASP B CA 1
ATOM 1541 C C . ASP B 1 44 ? -11.148 21.531 5.492 1 95.5 44 ASP B C 1
ATOM 1543 O O . ASP B 1 44 ? -11.836 21.141 4.543 1 95.5 44 ASP B O 1
ATOM 1547 N N . ILE B 1 45 ? -10.328 20.734 6.234 1 97 45 ILE B N 1
ATOM 1548 C CA . ILE B 1 45 ? -10.359 19.297 6.039 1 97 45 ILE B CA 1
ATOM 1549 C C . ILE B 1 45 ? -11.789 18.781 6.188 1 97 45 ILE B C 1
ATOM 1551 O O . ILE B 1 45 ? -12.445 19.047 7.195 1 97 45 ILE B O 1
ATOM 1555 N N . PRO B 1 46 ? -12.25 18.062 5.25 1 97.62 46 PRO B N 1
ATOM 1556 C CA . PRO B 1 46 ? -13.688 17.766 5.188 1 97.62 46 PRO B CA 1
ATOM 1557 C C . PRO B 1 46 ? -14.055 16.469 5.879 1 97.62 46 PRO B C 1
ATOM 1559 O O . PRO B 1 46 ? -15.188 15.984 5.738 1 97.62 46 PRO B O 1
ATOM 1562 N N . PHE B 1 47 ? -13.227 15.781 6.574 1 98.19 47 PHE B N 1
ATOM 1563 C CA . PHE B 1 47 ? -13.508 14.555 7.305 1 98.19 47 PHE B CA 1
ATOM 1564 C C . PHE B 1 47 ? -13.047 14.664 8.75 1 98.19 47 PHE B C 1
ATOM 1566 O O . PHE B 1 47 ? -12.172 15.469 9.07 1 98.19 47 PHE B O 1
ATOM 1573 N N . PRO B 1 48 ? -13.641 13.875 9.656 1 97.75 48 PRO B N 1
ATOM 1574 C CA . PRO B 1 48 ? -13.281 13.969 11.07 1 97.75 48 PRO B CA 1
ATOM 1575 C C . PRO B 1 48 ? -11.82 13.609 11.336 1 97.75 48 PRO B C 1
ATOM 1577 O O . PRO B 1 48 ? -11.305 12.648 10.758 1 97.75 48 PRO B O 1
ATOM 1580 N N . MET B 1 49 ? -11.219 14.414 12.148 1 97.12 49 MET B N 1
ATOM 1581 C CA . MET B 1 49 ? -9.906 14.109 12.719 1 97.12 49 MET B CA 1
ATOM 1582 C C . MET B 1 49 ? -10.039 13.672 14.172 1 97.12 49 MET B C 1
ATOM 1584 O O . MET B 1 49 ? -10.273 14.5 15.055 1 97.12 49 MET B O 1
ATOM 1588 N N . LEU B 1 50 ? -9.82 12.422 14.406 1 97.5 50 LEU B N 1
ATOM 1589 C CA . LEU B 1 50 ? -10.086 11.828 15.711 1 97.5 50 LEU B CA 1
ATOM 1590 C C . LEU B 1 50 ? -8.828 11.852 16.578 1 97.5 50 LEU B C 1
ATOM 1592 O O . LEU B 1 50 ? -7.723 11.609 16.078 1 97.5 50 LEU B O 1
ATOM 1596 N N . SER B 1 51 ? -9.031 12.109 17.859 1 97.75 51 SER B N 1
ATOM 1597 C CA . SER B 1 51 ? -7.949 12.148 18.844 1 97.75 51 SER B CA 1
ATOM 1598 C C . SER B 1 51 ? -7.824 10.82 19.578 1 97.75 51 SER B C 1
ATOM 1600 O O . SER B 1 51 ? -8.75 10.406 20.281 1 97.75 51 SER B O 1
ATOM 1602 N N . ASP B 1 52 ? -6.758 10.141 19.359 1 97.62 52 ASP B N 1
ATOM 1603 C CA . ASP B 1 52 ? -6.363 8.906 20.047 1 97.62 52 ASP B CA 1
ATOM 1604 C C . ASP B 1 52 ? -5.184 9.156 20.984 1 97.62 52 ASP B C 1
ATOM 1606 O O . ASP B 1 52 ? -4.145 8.5 20.875 1 97.62 52 ASP B O 1
ATOM 1610 N N . GLN B 1 53 ? -5.355 10.055 21.938 1 95.38 53 GLN B N 1
ATOM 1611 C CA . GLN B 1 53 ? -4.27 10.602 22.734 1 95.38 53 GLN B CA 1
ATOM 1612 C C . GLN B 1 53 ? -3.564 9.516 23.547 1 95.38 53 GLN B C 1
ATOM 1614 O O . GLN B 1 53 ? -2.355 9.586 23.766 1 95.38 53 GLN B O 1
ATOM 1619 N N . ASP B 1 54 ? -4.25 8.508 23.984 1 94.38 54 ASP B N 1
ATOM 1620 C CA . ASP B 1 54 ? -3.615 7.461 24.781 1 94.38 54 ASP B CA 1
ATOM 1621 C C . ASP B 1 54 ? -3.084 6.344 23.875 1 94.38 54 ASP B C 1
ATOM 1623 O O . ASP B 1 54 ? -2.551 5.348 24.375 1 94.38 54 ASP B O 1
ATOM 1627 N N . GLY B 1 55 ? -3.285 6.426 22.578 1 95.44 55 GLY B N 1
ATOM 1628 C CA . GLY B 1 55 ? -2.748 5.492 21.594 1 95.44 55 GLY B CA 1
ATOM 1629 C C . GLY B 1 55 ? -3.514 4.184 21.531 1 95.44 55 GLY B C 1
ATOM 1630 O O . GLY B 1 55 ? -3.031 3.199 20.969 1 95.44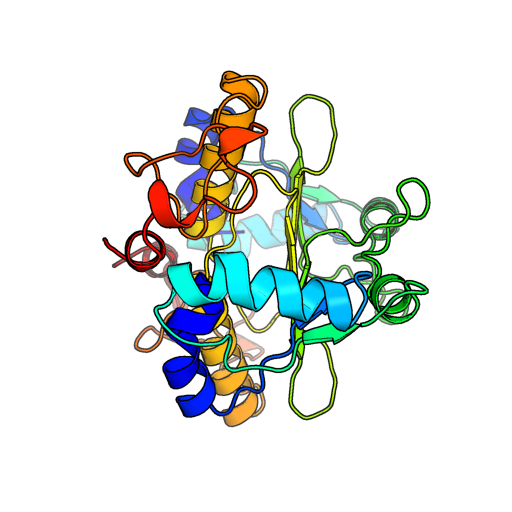 55 GLY B O 1
ATOM 1631 N N . SER B 1 56 ? -4.707 4.113 22.156 1 96.69 56 SER B N 1
ATOM 1632 C CA . SER B 1 56 ? -5.453 2.863 22.266 1 96.69 56 SER B CA 1
ATOM 1633 C C . SER B 1 56 ? -5.863 2.35 20.891 1 96.69 56 SER B C 1
ATOM 1635 O O . SER B 1 56 ? -5.789 1.148 20.625 1 96.69 56 SER B O 1
ATOM 1637 N N . ILE B 1 57 ? -6.34 3.213 20.031 1 96.38 57 ILE B N 1
ATOM 1638 C CA . ILE B 1 57 ? -6.73 2.822 18.672 1 96.38 57 ILE B CA 1
ATOM 1639 C C . ILE B 1 57 ? -5.5 2.367 17.891 1 96.38 57 ILE B C 1
ATOM 1641 O O . ILE B 1 57 ? -5.508 1.3 17.281 1 96.38 57 ILE B O 1
ATOM 1645 N N . GLY B 1 58 ? -4.398 3.15 17.875 1 95.94 58 GLY B N 1
ATOM 1646 C CA . GLY B 1 58 ? -3.168 2.783 17.188 1 95.94 58 GLY B CA 1
ATOM 1647 C C . GLY B 1 58 ? -2.629 1.432 17.609 1 95.94 58 GLY B C 1
ATOM 1648 O O . GLY B 1 58 ? -2.133 0.664 16.797 1 95.94 58 GLY B O 1
ATOM 1649 N N . LYS B 1 59 ? -2.775 1.202 18.938 1 95.25 59 LYS B N 1
ATOM 1650 C CA . LYS B 1 59 ? -2.332 -0.084 19.469 1 95.25 59 LYS B CA 1
ATOM 1651 C C . LYS B 1 59 ? -3.162 -1.229 18.891 1 95.25 59 LYS B C 1
ATOM 1653 O O . LYS B 1 59 ? -2.615 -2.26 18.5 1 95.25 59 LYS B O 1
ATOM 1658 N N . LYS B 1 60 ? -4.453 -1.033 18.812 1 94.56 60 LYS B N 1
ATOM 1659 C CA . LYS B 1 60 ? -5.34 -2.059 18.281 1 94.56 60 LYS B CA 1
ATOM 1660 C C . LYS B 1 60 ? -5.031 -2.336 16.812 1 94.56 60 LYS B C 1
ATOM 1662 O O . LYS B 1 60 ? -5.18 -3.467 16.344 1 94.56 60 LYS B O 1
ATOM 1667 N N . TYR B 1 61 ? -4.566 -1.334 16.141 1 94.75 61 TYR B N 1
ATOM 1668 C CA . TYR B 1 61 ? -4.285 -1.482 14.711 1 94.75 61 TYR B CA 1
ATOM 1669 C C . TYR B 1 61 ? -2.822 -1.835 14.484 1 94.75 61 TYR B C 1
ATOM 1671 O O . TYR B 1 61 ? -2.393 -2.008 13.336 1 94.75 61 TYR B O 1
ATOM 1679 N N . GLY B 1 62 ? -2.072 -1.896 15.523 1 91.19 62 GLY B N 1
ATOM 1680 C CA . GLY B 1 62 ? -0.7 -2.369 15.445 1 91.19 62 GLY B CA 1
ATOM 1681 C C . GLY B 1 62 ? 0.263 -1.319 14.922 1 91.19 62 GLY B C 1
ATOM 1682 O O . GLY B 1 62 ? 1.328 -1.651 14.398 1 91.19 62 GLY B O 1
ATOM 1683 N N . ILE B 1 63 ? -0.071 -0.038 14.992 1 93.31 63 ILE B N 1
ATOM 1684 C CA . ILE B 1 63 ? 0.79 0.966 14.375 1 93.31 63 ILE B CA 1
ATOM 1685 C C . ILE B 1 63 ? 1.275 1.95 15.438 1 93.31 63 ILE B C 1
ATOM 1687 O O . ILE B 1 63 ? 1.847 2.992 15.109 1 93.31 63 ILE B O 1
ATOM 1691 N N . TYR B 1 64 ? 0.991 1.665 16.688 1 94.12 64 TYR B N 1
ATOM 1692 C CA . TYR B 1 64 ? 1.485 2.492 17.781 1 94.12 64 TYR B CA 1
ATOM 1693 C C . TYR B 1 64 ? 2.908 2.102 18.156 1 94.12 64 TYR B C 1
ATOM 1695 O O . TYR B 1 64 ? 3.184 0.934 18.453 1 94.12 64 TYR B O 1
ATOM 1703 N N . ASP B 1 65 ? 3.777 3.035 18.094 1 91.88 65 ASP B N 1
ATOM 1704 C CA . ASP B 1 65 ? 5.16 2.838 18.516 1 91.88 65 ASP B CA 1
ATOM 1705 C C . ASP B 1 65 ? 5.336 3.176 19.984 1 91.88 65 ASP B C 1
ATOM 1707 O O . ASP B 1 65 ? 5.391 4.348 20.359 1 91.88 65 ASP B O 1
ATOM 1711 N N . GLU B 1 66 ? 5.539 2.209 20.781 1 90 66 GLU B N 1
ATOM 1712 C CA . GLU B 1 66 ? 5.613 2.393 22.234 1 90 66 GLU B CA 1
ATOM 1713 C C . GLU B 1 66 ? 6.844 3.209 22.625 1 90 66 GLU B C 1
ATOM 1715 O O . GLU B 1 66 ? 6.809 3.965 23.594 1 90 66 GLU B O 1
ATOM 1720 N N . GLU B 1 67 ? 7.883 3.031 21.906 1 91.06 67 GLU B N 1
ATOM 1721 C CA . GLU B 1 67 ? 9.133 3.711 22.234 1 91.06 67 GLU B CA 1
ATOM 1722 C C . GLU B 1 67 ? 9.016 5.219 22.016 1 91.06 67 GLU B C 1
ATOM 1724 O O . GLU B 1 67 ? 9.43 6.004 22.859 1 91.06 67 GLU B O 1
ATOM 1729 N N . SER B 1 68 ? 8.445 5.578 20.906 1 90.31 68 SER B N 1
ATOM 1730 C CA . SER B 1 68 ? 8.352 6.996 20.562 1 90.31 68 SER B CA 1
ATOM 1731 C C . SER B 1 68 ? 7.027 7.59 21.031 1 90.31 68 SER B C 1
ATOM 1733 O O . SER B 1 68 ? 6.867 8.812 21.062 1 90.31 68 SER B O 1
ATOM 1735 N N . GLY B 1 69 ? 6.113 6.766 21.375 1 89.94 69 GLY B N 1
ATOM 1736 C CA . GLY B 1 69 ? 4.812 7.223 21.844 1 89.94 69 GLY B CA 1
ATOM 1737 C C . GLY B 1 69 ? 3.957 7.816 20.75 1 89.94 69 GLY B C 1
ATOM 1738 O O . GLY B 1 69 ? 3.102 8.664 21 1 89.94 69 GLY B O 1
ATOM 1739 N N . VAL B 1 70 ? 4.258 7.539 19.484 1 91.12 70 VAL B N 1
ATOM 1740 C CA . VAL B 1 70 ? 3.484 8.062 18.359 1 91.12 70 VAL B CA 1
ATOM 1741 C C . VAL B 1 70 ? 3.029 6.914 17.453 1 91.12 70 VAL B C 1
ATOM 1743 O O . VAL B 1 70 ? 3.449 5.77 17.641 1 91.12 70 VAL B O 1
ATOM 1746 N N . GLU B 1 71 ? 2.082 7.234 16.609 1 92.69 71 GLU B N 1
ATOM 1747 C CA . GLU B 1 71 ? 1.592 6.262 15.625 1 92.69 71 GLU B CA 1
ATOM 1748 C C . GLU B 1 71 ? 2.365 6.359 14.32 1 92.69 71 GLU B C 1
ATOM 1750 O O . GLU B 1 71 ? 2.674 7.457 13.852 1 92.69 71 GLU B O 1
ATOM 1755 N N . THR B 1 72 ? 2.678 5.188 13.82 1 92.75 72 THR B N 1
ATOM 1756 C CA . THR B 1 72 ? 3.219 5.152 12.469 1 92.75 72 THR B CA 1
ATOM 1757 C C . THR B 1 72 ? 2.133 5.465 11.445 1 92.75 72 THR B C 1
ATOM 1759 O O . THR B 1 72 ? 0.949 5.234 11.695 1 92.75 72 THR B O 1
ATOM 1762 N N . ARG B 1 73 ? 2.541 5.984 10.344 1 94.25 73 ARG B N 1
ATOM 1763 C CA . ARG B 1 73 ? 1.593 6.414 9.32 1 94.25 73 ARG B CA 1
ATOM 1764 C C . ARG B 1 73 ? 0.979 5.211 8.609 1 94.25 73 ARG B C 1
ATOM 1766 O O . ARG B 1 73 ? 1.616 4.605 7.746 1 94.25 73 ARG B O 1
ATOM 1773 N N . GLY B 1 74 ? -0.218 4.922 8.969 1 96.75 74 GLY B N 1
ATOM 1774 C CA . GLY B 1 74 ? -0.937 3.793 8.391 1 96.75 74 GLY B CA 1
ATOM 1775 C C . GLY B 1 74 ? -2.207 4.203 7.672 1 96.75 74 GLY B C 1
ATOM 1776 O O . GLY B 1 74 ? -2.793 5.242 7.973 1 96.75 74 GLY B O 1
ATOM 1777 N N . ARG B 1 75 ? -2.576 3.467 6.676 1 98 75 ARG B N 1
ATOM 1778 C CA . ARG B 1 75 ? -3.854 3.572 5.98 1 98 75 ARG B CA 1
ATOM 1779 C C . ARG B 1 75 ? -4.598 2.24 6 1 98 75 ARG B C 1
ATOM 1781 O O . ARG B 1 75 ? -4.027 1.199 5.668 1 98 75 ARG B O 1
ATOM 1788 N N . PHE B 1 76 ? -5.844 2.289 6.324 1 98.56 76 PHE B N 1
ATOM 1789 C CA . PHE B 1 76 ? -6.66 1.09 6.457 1 98.56 76 PHE B CA 1
ATOM 1790 C C . PHE B 1 76 ? -7.93 1.205 5.621 1 98.56 76 PHE B C 1
ATOM 1792 O O . PHE B 1 76 ? -8.617 2.229 5.668 1 98.56 76 PHE B O 1
ATOM 1799 N N . ILE B 1 77 ? -8.227 0.219 4.84 1 98.81 77 ILE B N 1
ATOM 1800 C CA . ILE B 1 77 ? -9.484 0.08 4.109 1 98.81 77 ILE B CA 1
ATOM 1801 C C . ILE B 1 77 ? -10.375 -0.943 4.809 1 98.81 77 ILE B C 1
ATOM 1803 O O . ILE B 1 77 ? -10.039 -2.129 4.871 1 98.81 77 ILE B O 1
ATOM 1807 N N . ILE B 1 78 ? -11.484 -0.4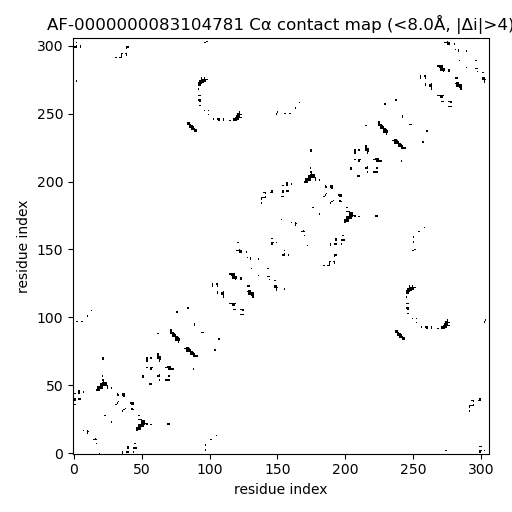47 5.34 1 98.69 78 ILE B N 1
ATOM 1808 C CA . ILE B 1 78 ? -12.391 -1.262 6.145 1 98.69 78 ILE B CA 1
ATOM 1809 C C . ILE B 1 78 ? -13.727 -1.406 5.422 1 98.69 78 ILE B C 1
ATOM 1811 O O . ILE B 1 78 ? -14.328 -0.412 4.996 1 98.69 78 ILE B O 1
ATOM 1815 N N . ASP B 1 79 ? -14.195 -2.598 5.312 1 98.56 79 ASP B N 1
ATOM 1816 C CA . ASP B 1 79 ? -15.445 -2.797 4.582 1 98.56 79 ASP B CA 1
ATOM 1817 C C . ASP B 1 79 ? -16.656 -2.521 5.477 1 98.56 79 ASP B C 1
ATOM 1819 O O . ASP B 1 79 ? -16.5 -2.223 6.664 1 98.56 79 ASP B O 1
ATOM 1823 N N . PRO B 1 80 ? -17.875 -2.518 4.973 1 98.12 80 PRO B N 1
ATOM 1824 C CA . PRO B 1 80 ? -19.062 -2.148 5.734 1 98.12 80 PRO B CA 1
ATOM 1825 C C . PRO B 1 80 ? -19.344 -3.088 6.906 1 98.12 80 PRO B C 1
ATOM 1827 O O . PRO B 1 80 ? -20.125 -2.76 7.797 1 98.12 80 PRO B O 1
ATOM 1830 N N . ASP B 1 81 ? -18.719 -4.262 6.949 1 98.19 81 ASP B N 1
ATOM 1831 C CA . ASP B 1 81 ? -18.922 -5.223 8.031 1 98.19 81 ASP B CA 1
ATOM 1832 C C . ASP B 1 81 ? -17.875 -5.031 9.125 1 98.19 81 ASP B C 1
ATOM 1834 O O . ASP B 1 81 ? -17.828 -5.793 10.094 1 98.19 81 ASP B O 1
ATOM 1838 N N . GLY B 1 82 ? -16.969 -4.062 8.906 1 97.81 82 GLY B N 1
ATOM 1839 C CA . GLY B 1 82 ? -15.969 -3.742 9.914 1 97.81 82 GLY B CA 1
ATOM 1840 C C . GLY B 1 82 ? -14.703 -4.574 9.789 1 97.81 82 GLY B C 1
ATOM 1841 O O . GLY B 1 82 ? -13.922 -4.672 10.734 1 97.81 82 GLY B O 1
ATOM 1842 N N . ILE B 1 83 ? -14.539 -5.227 8.711 1 97.06 83 ILE B N 1
ATOM 1843 C CA . ILE B 1 83 ? -13.367 -6.066 8.484 1 97.06 83 ILE B CA 1
ATOM 1844 C C . ILE B 1 83 ? -12.32 -5.289 7.695 1 97.06 83 ILE B C 1
ATOM 1846 O O . ILE B 1 83 ? -12.625 -4.711 6.648 1 97.06 83 ILE B O 1
ATOM 1850 N N . VAL B 1 84 ? -11.078 -5.27 8.156 1 97.38 84 VAL B N 1
ATOM 1851 C CA . VAL B 1 84 ? -9.977 -4.656 7.422 1 97.38 84 VAL B CA 1
ATOM 1852 C C . VAL B 1 84 ? -9.641 -5.496 6.191 1 97.38 84 VAL B C 1
ATOM 1854 O O . VAL B 1 84 ? -9.25 -6.66 6.32 1 97.38 84 VAL B O 1
ATOM 1857 N N . GLN B 1 85 ? -9.758 -4.871 5.023 1 97.94 85 GLN B N 1
ATOM 1858 C CA . GLN B 1 85 ? -9.516 -5.582 3.773 1 97.94 85 GLN B CA 1
ATOM 1859 C C . GLN B 1 85 ? -8.109 -5.305 3.248 1 97.94 85 GLN B C 1
ATOM 1861 O O . GLN B 1 85 ? -7.574 -6.086 2.457 1 97.94 85 GLN B O 1
ATOM 1866 N N . GLY B 1 86 ? -7.562 -4.273 3.578 1 97.81 86 GLY B N 1
ATOM 1867 C CA . GLY B 1 86 ? -6.219 -3.877 3.193 1 97.81 86 GLY B CA 1
ATOM 1868 C C . GLY B 1 86 ? -5.645 -2.777 4.066 1 97.81 86 GLY B C 1
ATOM 1869 O O . GLY B 1 86 ? -6.391 -1.953 4.602 1 97.81 86 GLY B O 1
ATOM 1870 N N . PHE B 1 87 ? -4.367 -2.795 4.23 1 97.75 87 PHE B N 1
ATOM 1871 C CA . PHE B 1 87 ? -3.721 -1.685 4.922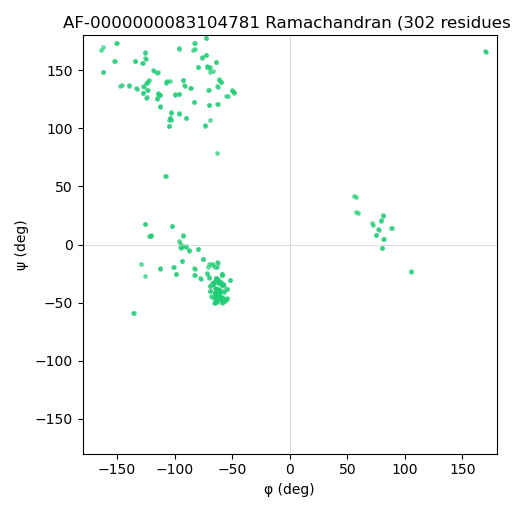 1 97.75 87 PHE B CA 1
ATOM 1872 C C . PHE B 1 87 ? -2.279 -1.521 4.449 1 97.75 87 PHE B C 1
ATOM 1874 O O . PHE B 1 87 ? -1.709 -2.436 3.852 1 97.75 87 PHE B O 1
ATOM 1881 N N . GLU B 1 88 ? -1.773 -0.374 4.637 1 98.06 88 GLU B N 1
ATOM 1882 C CA . GLU B 1 88 ? -0.42 0.027 4.266 1 98.06 88 GLU B CA 1
ATOM 1883 C C . GLU B 1 88 ? 0.211 0.905 5.344 1 98.06 88 GLU B C 1
ATOM 1885 O O . GLU B 1 88 ? -0.456 1.769 5.918 1 98.06 88 GLU B O 1
ATOM 1890 N N . VAL B 1 89 ? 1.464 0.634 5.629 1 97 89 VAL B N 1
ATOM 1891 C CA . VAL B 1 89 ? 2.248 1.466 6.535 1 97 89 VAL B CA 1
ATOM 1892 C C . VAL B 1 89 ? 3.525 1.929 5.84 1 97 89 VAL B C 1
ATOM 1894 O O . VAL B 1 89 ? 4.242 1.121 5.238 1 97 89 VAL B O 1
ATOM 1897 N N . LEU B 1 90 ? 3.756 3.217 5.824 1 97.38 90 LEU B N 1
ATOM 1898 C CA . LEU B 1 90 ? 4.965 3.812 5.266 1 97.38 90 LEU B CA 1
ATOM 1899 C C . LEU B 1 90 ? 5.691 4.648 6.312 1 97.38 90 LEU B C 1
ATOM 1901 O O . LEU B 1 90 ? 5.059 5.336 7.117 1 97.38 90 LEU B O 1
ATOM 1905 N N . THR B 1 91 ? 7 4.543 6.254 1 96 91 THR B N 1
ATOM 1906 C CA . THR B 1 91 ? 7.754 5.5 7.059 1 96 91 THR B CA 1
ATOM 1907 C C . THR B 1 91 ? 7.527 6.926 6.562 1 96 91 THR B C 1
ATOM 1909 O O . THR B 1 91 ? 7.227 7.137 5.387 1 96 91 THR B O 1
ATOM 1912 N N . PRO B 1 92 ? 7.719 7.93 7.363 1 93.44 92 PRO B N 1
ATOM 1913 C CA . PRO B 1 92 ? 7.219 9.289 7.16 1 93.44 92 PRO B CA 1
ATOM 1914 C C . PRO B 1 92 ? 7.812 9.961 5.926 1 93.44 92 PRO B C 1
ATOM 1916 O O . PRO B 1 92 ? 7.164 10.805 5.301 1 93.44 92 PRO B O 1
ATOM 1919 N N . PRO B 1 93 ? 8.984 9.672 5.461 1 96.75 93 PRO B N 1
ATOM 1920 C CA . PRO B 1 93 ? 9.578 10.492 4.402 1 96.75 93 PRO B CA 1
ATOM 1921 C C . PRO B 1 93 ? 8.961 10.227 3.033 1 96.75 93 PRO B C 1
ATOM 1923 O O . PRO B 1 93 ? 9.219 10.969 2.08 1 96.75 93 PRO B O 1
ATOM 1926 N N . VAL B 1 94 ? 8.203 9.188 2.914 1 98.06 94 VAL B N 1
ATOM 1927 C CA . VAL B 1 94 ? 7.605 8.852 1.624 1 98.06 94 VAL B CA 1
ATOM 1928 C C . VAL B 1 94 ? 6.086 8.969 1.711 1 98.06 94 VAL B C 1
ATOM 1930 O O . VAL B 1 94 ? 5.457 8.359 2.582 1 98.06 94 VAL B O 1
ATOM 1933 N N . GLY B 1 95 ? 5.539 9.758 0.804 1 97.81 95 GLY B N 1
ATOM 1934 C CA . GLY B 1 95 ? 4.105 10.008 0.794 1 97.81 95 GLY B CA 1
ATOM 1935 C C . GLY B 1 95 ? 3.314 8.875 0.158 1 97.81 95 GLY B C 1
ATOM 1936 O O . GLY B 1 95 ? 3.834 8.148 -0.686 1 97.81 95 GLY B O 1
ATOM 1937 N N . ARG B 1 96 ? 2.111 8.781 0.601 1 97.31 96 ARG B N 1
ATOM 1938 C CA . ARG B 1 96 ? 1.194 7.797 0.04 1 97.31 96 ARG B CA 1
ATOM 1939 C C . ARG B 1 96 ? 0.679 8.242 -1.325 1 97.31 96 ARG B C 1
ATOM 1941 O O . ARG B 1 96 ? 0.797 9.414 -1.688 1 97.31 96 ARG B O 1
ATOM 1948 N N . ASN B 1 97 ? 0.192 7.305 -2.07 1 97.06 97 ASN B N 1
ATOM 1949 C CA . ASN B 1 97 ? -0.485 7.527 -3.342 1 97.06 97 ASN B CA 1
ATOM 1950 C C . ASN B 1 97 ? -1.997 7.363 -3.209 1 97.06 97 ASN B C 1
ATOM 1952 O O . ASN B 1 97 ? -2.508 6.242 -3.221 1 97.06 97 ASN B O 1
ATOM 1956 N N . VAL B 1 98 ? -2.721 8.469 -3.143 1 97.81 98 VAL B N 1
ATOM 1957 C CA . VAL B 1 98 ? -4.156 8.438 -2.879 1 97.81 98 VAL B CA 1
ATOM 1958 C C . VAL B 1 98 ? -4.883 7.766 -4.043 1 97.81 98 VAL B C 1
ATOM 1960 O O . VAL B 1 98 ? -5.879 7.066 -3.838 1 97.81 98 VAL B O 1
ATOM 1963 N N . SER B 1 99 ? -4.371 7.91 -5.254 1 97 99 SER B N 1
ATOM 1964 C CA . SER B 1 99 ? -4.98 7.262 -6.41 1 97 99 SER B CA 1
ATOM 1965 C C . SER B 1 99 ? -4.949 5.742 -6.27 1 97 99 SER B C 1
ATOM 1967 O O . SER B 1 99 ? -5.883 5.055 -6.691 1 97 99 SER B O 1
ATOM 1969 N N . GLU B 1 100 ? -3.875 5.234 -5.75 1 97.31 100 GLU B N 1
ATOM 1970 C CA . GLU B 1 100 ? -3.791 3.799 -5.5 1 97.31 100 GLU B CA 1
ATOM 1971 C C . GLU B 1 100 ? -4.828 3.355 -4.469 1 97.31 100 GLU B C 1
ATOM 1973 O O . GLU B 1 100 ? -5.414 2.277 -4.594 1 97.31 100 GLU B O 1
ATOM 1978 N N . THR B 1 101 ? -5.043 4.176 -3.441 1 98.12 101 THR B N 1
ATOM 1979 C CA . THR B 1 101 ? -6.082 3.895 -2.459 1 98.12 101 THR B CA 1
ATOM 1980 C C . THR B 1 101 ? -7.449 3.811 -3.131 1 98.12 101 THR B C 1
ATOM 1982 O O . THR B 1 101 ? -8.203 2.865 -2.895 1 98.12 101 THR B O 1
ATOM 1985 N N . ILE B 1 102 ? -7.715 4.738 -3.977 1 98.31 102 ILE B N 1
ATOM 1986 C CA . ILE B 1 102 ? -9 4.789 -4.668 1 98.31 102 ILE B CA 1
ATOM 1987 C C . ILE B 1 102 ? -9.148 3.57 -5.574 1 98.31 102 ILE B C 1
ATOM 1989 O O . ILE B 1 102 ? -10.211 2.953 -5.625 1 98.31 102 ILE B O 1
ATOM 1993 N N . ARG B 1 103 ? -8.086 3.221 -6.25 1 97.88 103 ARG B N 1
ATOM 1994 C CA . ARG B 1 103 ? -8.094 2.016 -7.07 1 97.88 103 ARG B CA 1
ATOM 1995 C C . ARG B 1 103 ? -8.461 0.79 -6.242 1 97.88 103 ARG B C 1
ATOM 1997 O O . ARG B 1 103 ? -9.305 -0.012 -6.656 1 97.88 103 ARG B O 1
ATOM 2004 N N . GLN B 1 104 ? -7.852 0.629 -5.117 1 98.56 104 GLN B N 1
ATOM 2005 C CA . GLN B 1 104 ? -8.094 -0.523 -4.258 1 98.56 104 GLN B CA 1
ATOM 2006 C C . GLN B 1 104 ? -9.523 -0.527 -3.727 1 98.56 104 GLN B C 1
ATOM 2008 O O . GLN B 1 104 ? -10.148 -1.583 -3.631 1 98.56 104 GLN B O 1
ATOM 2013 N N . ILE B 1 105 ? -9.992 0.663 -3.354 1 98.81 105 ILE B N 1
ATOM 2014 C CA . ILE B 1 105 ? -11.367 0.783 -2.881 1 98.81 105 ILE B CA 1
ATOM 2015 C C . ILE B 1 105 ? -12.328 0.288 -3.961 1 98.81 105 ILE B C 1
ATOM 2017 O O . ILE B 1 105 ? -13.203 -0.54 -3.689 1 98.81 105 ILE B O 1
ATOM 2021 N N . LYS B 1 106 ? -12.148 0.753 -5.18 1 98.81 106 LYS B N 1
ATOM 2022 C CA . LYS B 1 106 ? -13.008 0.342 -6.285 1 98.81 106 LYS B CA 1
ATOM 2023 C C . LYS B 1 106 ? -12.914 -1.163 -6.52 1 98.81 106 LYS B C 1
ATOM 2025 O O . LYS B 1 106 ? -13.922 -1.812 -6.812 1 98.81 106 LYS B O 1
ATOM 2030 N N . ALA B 1 107 ? -11.766 -1.675 -6.398 1 98.81 107 ALA B N 1
ATOM 2031 C CA . ALA B 1 107 ? -11.562 -3.111 -6.57 1 98.81 107 ALA B CA 1
ATOM 2032 C C . ALA B 1 107 ? -12.328 -3.904 -5.512 1 98.81 107 ALA B C 1
ATOM 2034 O O . ALA B 1 107 ? -13.055 -4.844 -5.836 1 98.81 107 ALA B O 1
ATOM 2035 N N . TYR B 1 108 ? -12.172 -3.527 -4.238 1 98.81 108 TYR B N 1
ATOM 2036 C CA . TYR B 1 108 ? -12.859 -4.223 -3.158 1 98.81 108 TYR B CA 1
ATOM 2037 C C . TYR B 1 108 ? -14.375 -4.086 -3.295 1 98.81 108 TYR B C 1
ATOM 2039 O O . TYR B 1 108 ? -15.117 -5.008 -2.955 1 98.81 108 TYR B O 1
ATOM 2047 N N . GLN B 1 109 ? -14.797 -2.914 -3.717 1 98.81 109 GLN B N 1
ATOM 2048 C CA . GLN B 1 109 ? -16.234 -2.713 -3.912 1 98.81 109 GLN B CA 1
ATOM 2049 C C . GLN B 1 109 ? -16.781 -3.646 -4.988 1 98.81 109 GLN B C 1
ATOM 2051 O O . GLN B 1 109 ? -17.875 -4.195 -4.848 1 98.81 109 GLN B O 1
ATOM 2056 N N . LEU B 1 110 ? -16 -3.793 -6.094 1 98.75 110 LEU B N 1
ATOM 2057 C CA . LEU B 1 110 ? -16.391 -4.73 -7.141 1 98.75 110 LEU B CA 1
ATOM 2058 C C . LEU B 1 110 ? -16.484 -6.148 -6.59 1 98.75 110 LEU B C 1
ATOM 2060 O O . LEU B 1 110 ? -17.453 -6.859 -6.859 1 98.75 110 LEU B O 1
ATOM 2064 N N . VAL B 1 111 ? -15.492 -6.559 -5.832 1 98.62 111 VAL B N 1
ATOM 2065 C CA . VAL B 1 111 ? -15.469 -7.887 -5.234 1 98.62 111 VAL B CA 1
ATOM 2066 C C . VAL B 1 111 ? -16.703 -8.078 -4.344 1 98.62 111 VAL B C 1
ATOM 2068 O O . VAL B 1 111 ? -17.375 -9.109 -4.418 1 98.62 111 VAL B O 1
ATOM 2071 N N . ARG B 1 112 ? -16.984 -7.105 -3.502 1 98.31 112 ARG B N 1
ATOM 2072 C CA . ARG B 1 112 ? -18.141 -7.176 -2.605 1 98.31 112 ARG B CA 1
ATOM 2073 C C . ARG B 1 112 ? -19.438 -7.227 -3.393 1 98.31 112 ARG B C 1
ATOM 2075 O O . ARG B 1 112 ? -20.328 -8.031 -3.086 1 98.31 112 ARG B O 1
ATOM 2082 N N . LYS B 1 113 ? -19.578 -6.363 -4.418 1 98.19 113 LYS B N 1
ATOM 2083 C CA . LYS B 1 113 ? -20.781 -6.273 -5.23 1 98.19 113 LYS B CA 1
ATOM 2084 C C . LYS B 1 113 ? -21.094 -7.613 -5.895 1 98.19 113 LYS B C 1
ATOM 2086 O O . LYS B 1 113 ? -22.266 -7.98 -6.043 1 98.19 113 LYS B O 1
ATOM 2091 N N . THR B 1 114 ? -20.078 -8.336 -6.258 1 98.31 114 THR B N 1
ATOM 2092 C CA . THR B 1 114 ? -20.25 -9.594 -6.965 1 98.31 114 THR B CA 1
ATOM 2093 C C . THR B 1 114 ? -20.203 -10.773 -5.992 1 98.31 114 THR B C 1
ATOM 2095 O O . THR B 1 114 ? -20.188 -11.93 -6.41 1 98.31 114 THR B O 1
ATOM 2098 N N . GLN B 1 115 ? -20.078 -10.469 -4.684 1 97.5 115 GLN B N 1
ATOM 2099 C CA . GLN B 1 115 ? -20.031 -11.469 -3.623 1 97.5 115 GLN B CA 1
ATOM 2100 C C . GLN B 1 115 ? -18.906 -12.469 -3.869 1 97.5 115 GLN B C 1
ATOM 2102 O O . GLN B 1 115 ? -19.109 -13.68 -3.762 1 97.5 115 GLN B O 1
ATOM 2107 N N . GLY B 1 116 ? -17.797 -11.875 -4.301 1 96.94 116 GLY B N 1
ATOM 2108 C CA . GLY B 1 116 ? -16.641 -12.703 -4.547 1 96.94 116 GLY B CA 1
ATOM 2109 C C . GLY B 1 116 ? -16.688 -13.414 -5.887 1 96.94 116 GLY B C 1
ATOM 2110 O O . GLY B 1 116 ? -15.789 -14.203 -6.211 1 96.94 116 GLY B O 1
ATOM 2111 N N . GLY B 1 117 ? -17.672 -13.133 -6.676 1 97.62 117 GLY B N 1
ATOM 2112 C CA . GLY B 1 117 ? -17.797 -13.75 -7.988 1 97.62 117 GLY B CA 1
ATOM 2113 C C . GLY B 1 117 ? -16.75 -13.273 -8.969 1 97.62 117 GLY B C 1
ATOM 2114 O O . GLY B 1 117 ? -16.438 -13.961 -9.953 1 97.62 117 GLY B O 1
ATOM 2115 N N . GLU B 1 118 ? -16.266 -12.055 -8.812 1 98.12 118 GLU B N 1
ATOM 2116 C CA . GLU B 1 118 ? -15.156 -11.477 -9.57 1 98.12 118 GLU B CA 1
ATOM 2117 C C . GLU B 1 118 ? -14.047 -10.984 -8.656 1 98.12 118 GLU B C 1
ATOM 2119 O O . GLU B 1 118 ? -14.32 -10.438 -7.582 1 98.12 118 GLU B O 1
ATOM 2124 N N . VAL B 1 119 ? -12.852 -11.25 -9.078 1 98.31 119 VAL B N 1
ATOM 2125 C CA . VAL B 1 119 ? -11.68 -10.758 -8.359 1 98.31 119 VAL B CA 1
ATOM 2126 C C . VAL B 1 119 ? -10.789 -9.969 -9.312 1 98.31 119 VAL B C 1
ATOM 2128 O O . VAL B 1 119 ? -10.953 -10.039 -10.531 1 98.31 119 VAL B O 1
ATOM 2131 N N . THR B 1 120 ? -9.961 -9.164 -8.773 1 98.38 120 THR B N 1
ATOM 2132 C CA . THR B 1 120 ? -9.18 -8.227 -9.578 1 98.38 120 THR B CA 1
ATOM 2133 C C . THR B 1 120 ? -7.699 -8.586 -9.539 1 98.38 120 THR B C 1
ATOM 2135 O O . THR B 1 120 ? -7.086 -8.594 -8.469 1 98.38 120 THR B O 1
ATOM 2138 N N . PRO B 1 121 ? -7.082 -8.906 -10.703 1 97.44 121 PRO B N 1
ATOM 2139 C CA . PRO B 1 121 ? -5.656 -9.242 -10.742 1 97.44 121 PRO B CA 1
ATOM 2140 C C . PRO B 1 121 ? -4.758 -8.023 -10.539 1 97.44 121 PRO B C 1
ATOM 2142 O O . PRO B 1 121 ? -5.25 -6.914 -10.344 1 97.44 121 PRO B O 1
ATOM 2145 N N . SER B 1 122 ? -3.504 -8.281 -10.516 1 97.38 122 SER B N 1
ATOM 2146 C CA . SER B 1 122 ? -2.502 -7.238 -10.297 1 97.38 122 SER B CA 1
ATOM 2147 C C . SER B 1 122 ? -2.729 -6.055 -11.234 1 97.38 122 SER B C 1
ATOM 2149 O O . SER B 1 122 ? -2.953 -6.234 -12.43 1 97.38 122 SER B O 1
ATOM 2151 N N . GLY B 1 123 ? -2.695 -4.883 -10.664 1 96.44 123 GLY B N 1
ATOM 2152 C CA . GLY B 1 123 ? -2.74 -3.658 -11.453 1 96.44 123 GLY B CA 1
ATOM 2153 C C . GLY B 1 123 ? -4.121 -3.354 -12 1 96.44 123 GLY B C 1
ATOM 2154 O O . GLY B 1 123 ? -4.281 -2.434 -12.805 1 96.44 123 GLY B O 1
ATOM 2155 N N . TRP B 1 124 ? -5.07 -4.059 -11.602 1 97.88 124 TRP B N 1
ATOM 2156 C CA . TRP B 1 124 ? -6.422 -3.877 -12.117 1 97.88 124 TRP B CA 1
ATOM 2157 C C . TRP B 1 124 ? -6.926 -2.463 -11.844 1 97.88 124 TRP B C 1
ATOM 2159 O O . TRP B 1 124 ? -6.699 -1.919 -10.758 1 97.88 124 TRP B O 1
ATOM 2169 N N . LYS B 1 125 ? -7.613 -1.858 -12.789 1 96.56 125 LYS B N 1
ATOM 2170 C CA . LYS B 1 125 ? -8.406 -0.635 -12.703 1 96.56 125 LYS B CA 1
ATOM 2171 C C . LYS B 1 125 ? -9.75 -0.803 -13.398 1 96.56 125 LYS B C 1
ATOM 2173 O O . LYS B 1 125 ? -9.93 -1.718 -14.203 1 96.56 125 LYS B O 1
ATOM 2178 N N . PRO B 1 126 ? -10.719 0.078 -12.977 1 96.06 126 PRO B N 1
ATOM 2179 C CA . PRO B 1 126 ? -12.008 -0.033 -13.664 1 96.06 126 PRO B CA 1
ATOM 2180 C C . PRO B 1 126 ? -11.867 -0.078 -15.18 1 96.06 126 PRO B C 1
ATOM 2182 O O . PRO B 1 126 ? -11.133 0.732 -15.758 1 96.06 126 PRO B O 1
ATOM 2185 N N . GLY B 1 127 ? -12.539 -1.057 -15.781 1 95.06 127 GLY B N 1
ATOM 2186 C CA . GLY B 1 127 ? -12.477 -1.219 -17.219 1 95.06 127 GLY B CA 1
ATOM 2187 C C . GLY B 1 127 ? -11.617 -2.389 -17.656 1 95.06 127 GLY B C 1
ATOM 2188 O O . GLY B 1 127 ? -11.742 -2.881 -18.781 1 95.06 127 GLY B O 1
ATOM 2189 N N . LYS B 1 128 ? -10.719 -2.793 -16.828 1 96.56 128 LYS B N 1
ATOM 2190 C CA . LYS B 1 128 ? -9.867 -3.932 -17.156 1 96.56 128 LYS B CA 1
ATOM 2191 C C . LYS B 1 128 ? -10.555 -5.25 -16.812 1 96.56 128 LYS B C 1
ATOM 2193 O O . LYS B 1 128 ? -11.547 -5.266 -16.078 1 96.56 128 LYS B O 1
ATOM 2198 N N . LYS B 1 129 ? -10.008 -6.273 -17.281 1 96.31 129 LYS B N 1
ATOM 2199 C CA . LYS B 1 129 ? -10.562 -7.613 -17.125 1 96.31 129 LYS B CA 1
ATOM 2200 C C . LYS B 1 129 ? -10.461 -8.086 -15.672 1 96.31 129 LYS B C 1
ATOM 2202 O O . LYS B 1 129 ? -9.422 -7.922 -15.031 1 96.31 129 LYS B O 1
ATOM 2207 N N . THR B 1 130 ? -11.57 -8.609 -15.195 1 98.06 130 THR B N 1
ATOM 2208 C CA . THR B 1 130 ? -11.586 -9.312 -13.922 1 98.06 130 THR B CA 1
ATOM 2209 C C . THR B 1 130 ? -11.453 -10.82 -14.133 1 98.06 130 THR B C 1
ATOM 2211 O O . THR B 1 130 ? -11.438 -11.297 -15.266 1 98.06 130 THR B O 1
ATOM 2214 N N . LEU B 1 131 ? -11.227 -11.539 -13.062 1 98.06 131 LEU B N 1
ATOM 2215 C CA . LEU B 1 131 ? -11.18 -12.992 -13.094 1 98.06 131 LEU B CA 1
ATOM 2216 C C . LEU B 1 131 ? -12.32 -13.594 -12.281 1 98.06 131 LEU B C 1
ATOM 2218 O O . LEU B 1 131 ? -12.75 -13.016 -11.289 1 98.06 131 LEU B O 1
ATOM 2222 N N . LYS B 1 132 ? -12.852 -14.727 -12.656 1 97.5 132 LYS B N 1
ATOM 2223 C CA . LYS B 1 132 ? -13.875 -15.469 -11.93 1 97.5 132 LYS B CA 1
ATOM 2224 C C . LYS B 1 132 ? -13.273 -16.672 -11.203 1 97.5 132 LYS B C 1
ATOM 2226 O O . LYS B 1 132 ? -12.938 -17.672 -11.828 1 97.5 132 LYS B O 1
ATOM 2231 N N . PRO B 1 133 ? -13.211 -16.5 -9.82 1 95.38 133 PRO B N 1
ATOM 2232 C CA . PRO B 1 133 ? -12.594 -17.609 -9.078 1 95.38 133 PRO B CA 1
ATOM 2233 C C . PRO B 1 133 ? -13.359 -18.922 -9.242 1 95.38 133 PRO B C 1
ATOM 2235 O O . PRO B 1 133 ? -14.586 -18.906 -9.375 1 95.38 133 PRO B O 1
ATOM 2238 N N . GLY B 1 134 ? -12.656 -19.984 -9.328 1 92.81 134 GLY B N 1
ATOM 2239 C CA . GLY B 1 134 ? -13.211 -21.328 -9.445 1 92.81 134 GLY B CA 1
ATOM 2240 C C . GLY B 1 134 ? -12.172 -22.375 -9.773 1 92.81 134 GLY B C 1
ATOM 2241 O O . GLY B 1 134 ? -11 -22.047 -9.984 1 92.81 134 GLY B O 1
ATOM 2242 N N . PRO B 1 135 ? -12.562 -23.594 -9.609 1 92.75 135 PRO B N 1
ATOM 2243 C CA . PRO B 1 135 ? -11.617 -24.688 -9.859 1 92.75 135 PRO B CA 1
ATOM 2244 C C . PRO B 1 135 ? -10.945 -24.594 -11.234 1 92.75 135 PRO B C 1
ATOM 2246 O O . PRO B 1 135 ? -9.781 -24.953 -11.383 1 92.75 135 PRO B O 1
ATOM 2249 N N . ASP B 1 136 ? -11.648 -24.031 -12.219 1 92.25 136 ASP B N 1
ATOM 2250 C CA . ASP B 1 136 ? -11.125 -23.938 -13.586 1 92.25 136 ASP B CA 1
ATOM 2251 C C . ASP B 1 136 ? -10 -22.906 -13.68 1 92.25 136 ASP B C 1
ATOM 2253 O O . ASP B 1 136 ? -9.156 -22.984 -14.578 1 92.25 136 ASP B O 1
ATOM 2257 N N . LEU B 1 137 ? -9.984 -21.969 -12.812 1 91.69 137 LEU B N 1
ATOM 2258 C CA . LEU B 1 137 ? -9.008 -20.891 -12.859 1 91.69 137 LEU B CA 1
ATOM 2259 C C . LEU B 1 137 ? -7.691 -21.328 -12.211 1 91.69 137 LEU B C 1
ATOM 2261 O O . LEU B 1 137 ? -6.621 -20.844 -12.586 1 91.69 137 LEU B O 1
ATOM 2265 N N . VAL B 1 138 ? -7.754 -22.281 -11.297 1 85.19 138 VAL B N 1
ATOM 2266 C CA . VAL B 1 138 ? -6.57 -22.719 -10.562 1 85.19 138 VAL B CA 1
ATOM 2267 C C . VAL B 1 138 ? -5.555 -23.312 -11.531 1 85.19 138 VAL B C 1
ATOM 2269 O O . VAL B 1 138 ? -5.855 -24.297 -12.211 1 85.19 138 VAL B O 1
ATOM 2272 N N . GLY B 1 139 ? -4.414 -22.734 -11.555 1 88.5 139 GLY B N 1
ATOM 2273 C CA . GLY B 1 139 ? -3.377 -23.219 -12.453 1 88.5 139 GLY B CA 1
ATOM 2274 C C . GLY B 1 139 ? -3.549 -22.75 -13.883 1 88.5 139 GLY B C 1
ATOM 2275 O O . GLY B 1 139 ? -2.732 -23.078 -14.75 1 88.5 139 GLY B O 1
ATOM 2276 N N . ASN B 1 140 ? -4.645 -22.016 -14.109 1 92.56 140 ASN B N 1
ATOM 2277 C CA . ASN B 1 140 ? -4.969 -21.688 -15.492 1 92.56 140 ASN B CA 1
ATOM 2278 C C . ASN B 1 140 ? -5.129 -20.172 -15.672 1 92.56 140 ASN B C 1
ATOM 2280 O O . ASN B 1 140 ? -5.691 -19.719 -16.672 1 92.56 140 ASN B O 1
ATOM 2284 N N . VAL B 1 141 ? -4.652 -19.469 -14.781 1 94 141 VAL B N 1
ATOM 2285 C CA . VAL B 1 141 ? -4.789 -18.016 -14.859 1 94 141 VAL B CA 1
ATOM 2286 C C . VAL B 1 141 ? -4.18 -17.5 -16.156 1 94 141 VAL B C 1
ATOM 2288 O O . VAL B 1 141 ? -4.703 -16.578 -16.781 1 94 141 VAL B O 1
ATOM 2291 N N . TRP B 1 142 ? -3.1 -18.125 -16.641 1 94.06 142 TRP B N 1
ATOM 2292 C CA . TRP B 1 142 ? -2.373 -17.688 -17.828 1 94.06 142 TRP B CA 1
ATOM 2293 C C . TRP B 1 142 ? -3.25 -17.812 -19.078 1 94.06 142 TRP B C 1
ATOM 2295 O O . TRP B 1 142 ? -2.986 -17.156 -20.094 1 94.06 142 TRP B O 1
ATOM 2305 N N . LYS B 1 143 ? -4.273 -18.594 -18.984 1 95.12 143 LYS B N 1
ATOM 2306 C CA . LYS B 1 143 ? -5.203 -18.734 -20.109 1 95.12 143 LYS B CA 1
ATOM 2307 C C . LYS B 1 143 ? -6.223 -17.609 -20.125 1 95.12 143 LYS B C 1
ATOM 2309 O O . LYS B 1 143 ? -6.816 -17.312 -21.172 1 95.12 143 LYS B O 1
ATOM 2314 N N . GLU B 1 144 ? -6.434 -16.938 -19.031 1 95.38 144 GLU B N 1
ATOM 2315 C CA . GLU B 1 144 ? -7.531 -15.992 -18.891 1 95.38 144 GLU B CA 1
ATOM 2316 C C . GLU B 1 144 ? -7.004 -14.562 -18.766 1 95.38 144 GLU B C 1
ATOM 2318 O O . GLU B 1 144 ? -7.746 -13.602 -18.969 1 95.38 144 GLU B O 1
ATOM 2323 N N . TRP B 1 145 ? -5.824 -14.391 -18.391 1 95.38 145 TRP B N 1
ATOM 2324 C CA . TRP B 1 145 ? -5.25 -13.086 -18.062 1 95.38 145 TRP B CA 1
ATOM 2325 C C . TRP B 1 145 ? -3.777 -13.023 -18.453 1 95.38 145 TRP B C 1
ATOM 2327 O O . TRP B 1 145 ? -3.033 -13.984 -18.234 1 95.38 145 TRP B O 1
ATOM 2337 N N . LYS B 1 146 ? -3.365 -11.906 -19.031 1 95.12 146 LYS B N 1
ATOM 2338 C CA . LYS B 1 146 ? -1.972 -11.695 -19.422 1 95.12 146 LYS B CA 1
ATOM 2339 C C . LYS B 1 146 ? -1.287 -10.711 -18.469 1 95.12 146 LYS B C 1
ATOM 2341 O O . LYS B 1 146 ? -1.882 -9.711 -18.062 1 95.12 146 LYS B O 1
ATOM 2346 N N . VAL B 1 147 ? -0.054 -11.016 -18.172 1 95.19 147 VAL B N 1
ATOM 2347 C CA . VAL B 1 147 ? 0.699 -10.242 -17.188 1 95.19 147 VAL B CA 1
ATOM 2348 C C . VAL B 1 147 ? 0.824 -8.789 -17.656 1 95.19 147 VAL B C 1
ATOM 2350 O O . VAL B 1 147 ? 0.834 -7.867 -16.828 1 95.19 147 VAL B O 1
ATOM 2353 N N . SER B 1 148 ? 0.896 -8.578 -18.922 1 93.75 148 SER B N 1
ATOM 2354 C CA . SER B 1 148 ? 1.011 -7.234 -19.469 1 93.75 148 SER B CA 1
ATOM 2355 C C . SER B 1 148 ? -0.167 -6.363 -19.047 1 93.75 148 SER B C 1
ATOM 2357 O O . SER B 1 148 ? -0.046 -5.137 -18.984 1 93.75 148 SER B O 1
ATOM 2359 N N . GLU B 1 149 ? -1.304 -6.953 -18.75 1 94.56 149 GLU B N 1
ATOM 2360 C CA . GLU B 1 149 ? -2.506 -6.234 -18.344 1 94.56 149 GLU B CA 1
ATOM 2361 C C . GLU B 1 149 ? -2.322 -5.578 -16.984 1 94.56 149 GLU B C 1
ATOM 2363 O O . GLU B 1 149 ? -3.113 -4.715 -16.5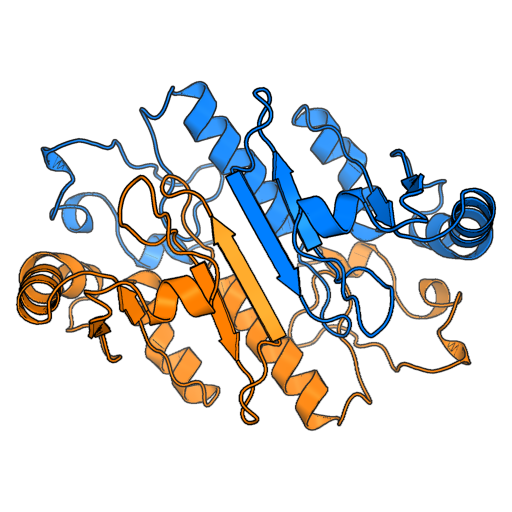94 1 94.56 149 GLU B O 1
ATOM 2368 N N . ALA B 1 150 ? -1.336 -5.98 -16.234 1 95.81 150 ALA B N 1
ATOM 2369 C CA . ALA B 1 150 ? -1.052 -5.391 -14.938 1 95.81 150 ALA B CA 1
ATOM 2370 C C . ALA B 1 150 ? -0.49 -3.979 -15.086 1 95.81 150 ALA B C 1
ATOM 2372 O O . ALA B 1 150 ? -0.457 -3.213 -14.117 1 95.81 150 ALA B O 1
ATOM 2373 N N . PHE B 1 151 ? 0.03 -3.57 -16.188 1 94.25 151 PHE B N 1
ATOM 2374 C CA . PHE B 1 151 ? 0.794 -2.34 -16.359 1 94.25 151 PHE B CA 1
ATOM 2375 C C . PHE B 1 151 ? 0.207 -1.489 -17.469 1 94.25 151 PHE B C 1
ATOM 2377 O O . PHE B 1 151 ? 0.529 -0.305 -17.594 1 94.25 151 PHE B O 1
ATOM 2384 N N . GLU B 1 152 ? -0.522 -2.154 -18.516 1 69.31 152 GLU B N 1
ATOM 2385 C CA . GLU B 1 152 ? -0.87 -1.543 -19.797 1 69.31 152 GLU B CA 1
ATOM 2386 C C . GLU B 1 152 ? -1.797 -0.347 -19.609 1 69.31 152 GLU B C 1
ATOM 2388 O O . GLU B 1 152 ? -2.809 -0.445 -18.906 1 69.31 152 GLU B O 1
ATOM 2393 N N . ASP B 1 153 ? -1.278 1.011 -19.172 1 49.28 153 ASP B N 1
ATOM 2394 C CA . ASP B 1 153 ? -2.049 2.207 -19.5 1 49.28 153 ASP B CA 1
ATOM 2395 C C . ASP B 1 153 ? -2.191 2.375 -21.016 1 49.28 153 ASP B C 1
ATOM 2397 O O . ASP B 1 153 ? -1.358 1.888 -21.781 1 49.28 153 ASP B O 1
#

InterPro domains:
  IPR000866 Alkyl hydroperoxide reductase subunit C/ Thiol specific antioxidant [PF00578] (1-85)
  IPR013766 Thioredoxin domain [PS51352] (1-110)
  IPR019479 Peroxiredoxin, C-terminal [PF10417] (107-142)
  IPR024706 Peroxiredoxin, AhpC-type [PIRSF000239] (2-144)
  IPR036249 Thioredoxin-like superfamily [SSF52833] (3-145)
  IPR050217 Thiol-specific antioxidant peroxiredoxin [PTHR10681] (3-136)